Protein AF-A0A962QQ43-F1 (afdb_monomer)

Solvent-accessible surface area (backbone atoms only — not comparable to full-atom values): 16338 Å² total; per-residue (Å²): 138,82,85,78,78,82,76,82,73,79,79,75,62,88,54,47,77,67,54,61,68,56,44,24,51,51,15,68,70,56,52,87,86,43,64,37,57,70,38,95,46,93,31,92,46,56,42,43,40,66,48,74,33,74,64,34,22,70,60,25,70,48,50,60,91,72,46,50,72,59,34,41,50,51,50,38,48,53,34,50,53,40,25,51,52,26,55,76,70,64,38,64,67,44,32,53,11,17,50,48,37,36,51,50,41,54,54,47,42,55,45,42,53,49,42,56,51,36,51,57,47,34,54,53,31,47,50,54,53,71,67,52,72,79,39,69,67,48,38,49,36,45,52,37,55,56,62,32,67,79,61,48,80,58,30,57,56,49,27,53,48,51,53,51,49,52,32,59,75,65,74,47,89,49,72,60,55,53,33,38,51,51,33,51,54,34,51,47,56,40,55,60,81,68,47,62,77,55,45,66,61,48,54,55,47,40,56,55,27,47,52,50,49,52,52,52,52,51,51,56,54,65,67,45,54,69,43,79,66,21,58,58,50,46,55,52,50,52,53,50,51,49,65,74,40,56,89,80,45,59,72,75,66,56,49,53,57,53,55,54,48,50,56,45,48,51,55,26,52,52,48,48,51,52,53,50,50,53,53,58,73,68,41,54,99,44,76,66,28,53,51,52,52,67,74,72,108

Nearest PDB structures (foldseek):
  3f57-assembly1_A  TM=2.568E-01  e=9.223E-01  Homo sapiens

pLDDT: mean 88.14, std 12.06, range [37.31, 98.25]

Foldseek 3Di:
DDDDDPDPDDDDFPWDADALVVLLVLLVPFPPPAWDALAPEPAPDTAGVSLQDPVVCVRTVHRLLPGALVNLVVNLVNLVVSLVVCVVVVVPSSVNSSVSSSVSSVSSSVLNVVQVVLLVQLVVLLVVLLPPPQDLLSLQLLVLLLQCLPSPYCSLVVSLVSLVVVCVVVVHDDPNSVSSNSNSSSCSNYNSVSSNVSVVSSVVSSVVSVVVLLVVLLVVLLPQDLDPVSLVVNVVSLVVSCVSCVVRDDPVSNVVSVVSNVVSNVVSVVSVVVVLVVLLVPQDPDPVSVVVNVVVD

Structure (mmCIF, N/CA/C/O backbone):
data_AF-A0A962QQ43-F1
#
_entry.id   AF-A0A962QQ43-F1
#
loop_
_atom_site.group_PDB
_atom_site.id
_atom_site.type_symbol
_atom_site.label_atom_id
_atom_site.label_alt_id
_atom_site.label_comp_id
_atom_site.label_asym_id
_atom_site.label_entity_id
_atom_site.label_seq_id
_atom_site.pdbx_PDB_ins_code
_atom_site.Cartn_x
_atom_site.Cartn_y
_atom_site.Cartn_z
_atom_site.occupancy
_atom_site.B_iso_or_equiv
_atom_site.auth_seq_id
_atom_site.auth_comp_id
_atom_site.auth_asym_id
_atom_site.auth_atom_id
_atom_site.pdbx_PDB_model_num
ATOM 1 N N . MET A 1 1 ? -20.260 -39.863 -4.833 1.00 46.00 1 MET A N 1
ATOM 2 C CA . MET A 1 1 ? -19.434 -38.668 -4.560 1.00 46.00 1 MET A CA 1
ATOM 3 C C . MET A 1 1 ? -20.224 -37.805 -3.594 1.00 46.00 1 MET A C 1
ATOM 5 O O . MET A 1 1 ? -21.248 -37.269 -3.989 1.00 46.00 1 MET A O 1
ATOM 9 N N . GLY A 1 2 ? -19.861 -37.836 -2.311 1.00 37.31 2 GLY A N 1
ATOM 10 C CA . GLY A 1 2 ? -20.610 -37.167 -1.247 1.00 37.31 2 GLY A CA 1
ATOM 11 C C . GLY A 1 2 ? -20.133 -35.733 -1.066 1.00 37.31 2 GLY A C 1
ATOM 12 O O . GLY A 1 2 ? -18.947 -35.501 -0.851 1.00 37.31 2 GLY A O 1
ATOM 13 N N . THR A 1 3 ? -21.058 -34.787 -1.174 1.00 39.59 3 THR A N 1
ATOM 14 C CA . THR A 1 3 ? -20.857 -33.372 -0.870 1.00 39.59 3 THR A CA 1
ATOM 15 C C . THR A 1 3 ? -20.625 -33.228 0.634 1.00 39.59 3 THR A C 1
ATOM 17 O O . THR A 1 3 ? -21.534 -33.470 1.426 1.00 39.59 3 THR A O 1
ATOM 20 N N . VAL A 1 4 ? -19.409 -32.871 1.047 1.00 40.47 4 VAL A N 1
ATOM 21 C CA . VAL A 1 4 ? -19.122 -32.525 2.445 1.00 40.47 4 VAL A CA 1
ATOM 22 C C . VAL A 1 4 ? -19.564 -31.080 2.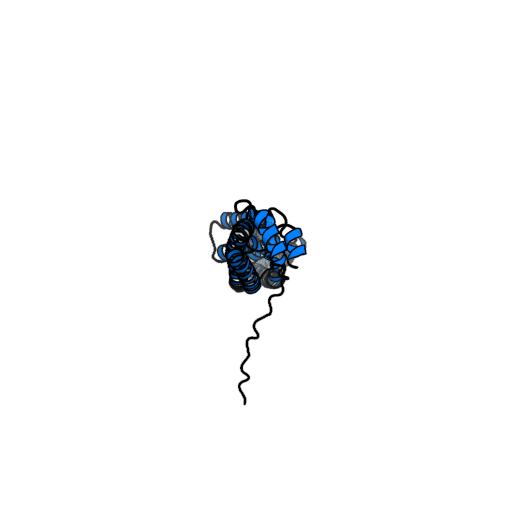649 1.00 40.47 4 VAL A C 1
ATOM 24 O O . VAL A 1 4 ? -18.977 -30.159 2.085 1.00 40.47 4 VAL A O 1
ATOM 27 N N . ALA A 1 5 ? -20.637 -30.884 3.414 1.00 41.50 5 ALA A N 1
ATOM 28 C CA . ALA A 1 5 ? -21.062 -29.564 3.852 1.00 41.50 5 ALA A CA 1
ATOM 29 C C . ALA A 1 5 ? -20.016 -29.010 4.830 1.00 41.50 5 ALA A C 1
ATOM 31 O O . ALA A 1 5 ? -19.787 -29.588 5.894 1.00 41.50 5 ALA A O 1
ATOM 32 N N . ALA A 1 6 ? -19.371 -27.904 4.461 1.00 43.69 6 ALA A N 1
ATOM 33 C CA . ALA A 1 6 ? -18.511 -27.150 5.359 1.00 43.69 6 ALA A CA 1
ATOM 34 C C . ALA A 1 6 ? -19.389 -26.512 6.445 1.00 43.69 6 ALA A C 1
ATOM 36 O O . ALA A 1 6 ? -20.050 -25.502 6.213 1.00 43.69 6 ALA A O 1
ATOM 37 N N . GLY A 1 7 ? -19.443 -27.145 7.617 1.00 37.44 7 GLY A N 1
ATOM 38 C CA . GLY A 1 7 ? -20.022 -26.535 8.804 1.00 37.44 7 GLY A CA 1
ATOM 39 C C . GLY A 1 7 ? -19.173 -25.337 9.214 1.00 37.44 7 GLY A C 1
ATOM 40 O O . GLY A 1 7 ? -18.003 -25.492 9.559 1.00 37.44 7 GLY A O 1
ATOM 41 N N . THR A 1 8 ? -19.751 -24.143 9.166 1.00 38.88 8 THR A N 1
ATOM 42 C CA . THR A 1 8 ? -19.205 -22.947 9.805 1.00 38.88 8 THR A CA 1
ATOM 43 C C . THR A 1 8 ? -19.287 -23.142 11.316 1.00 38.88 8 THR A C 1
ATOM 45 O O . THR A 1 8 ? -20.328 -22.924 11.932 1.00 38.88 8 THR A O 1
ATOM 48 N N . PHE A 1 9 ? -18.192 -23.594 11.924 1.00 44.28 9 PHE A N 1
ATOM 49 C CA . PHE A 1 9 ? -18.018 -23.488 13.368 1.00 44.28 9 PHE A CA 1
ATOM 50 C C . PHE A 1 9 ? -17.924 -21.999 13.705 1.00 44.28 9 PHE A C 1
ATOM 52 O O . PHE A 1 9 ? -17.034 -21.310 13.208 1.00 44.28 9 PHE A O 1
ATOM 59 N N . ALA A 1 10 ? -18.874 -21.490 14.493 1.00 48.03 10 ALA A N 1
ATOM 60 C CA . ALA A 1 10 ? -18.766 -20.153 15.061 1.00 48.03 10 ALA A CA 1
ATOM 61 C C . ALA A 1 10 ? -17.492 -20.117 15.913 1.00 48.03 10 ALA A C 1
ATOM 63 O O . ALA A 1 10 ? -17.352 -20.922 16.835 1.00 48.03 10 ALA A O 1
ATOM 64 N N . ALA A 1 11 ? -16.548 -19.248 15.554 1.00 54.03 11 ALA A N 1
ATOM 65 C CA . ALA A 1 11 ? -15.340 -19.060 16.336 1.00 54.03 11 ALA A CA 1
ATOM 66 C C . ALA A 1 11 ? -15.740 -18.552 17.728 1.00 54.03 11 ALA A C 1
ATOM 68 O O . ALA A 1 11 ? -16.519 -17.608 17.857 1.00 54.03 11 ALA A O 1
ATOM 69 N N . GLU A 1 12 ? -15.260 -19.223 18.770 1.00 58.06 12 GLU A N 1
ATOM 70 C CA . GLU A 1 12 ? -15.459 -18.781 20.146 1.00 58.06 12 GLU A CA 1
ATOM 71 C C . GLU A 1 12 ? -14.696 -17.464 20.357 1.00 58.06 12 GLU A C 1
ATOM 73 O O . GLU A 1 12 ? -13.588 -17.308 19.839 1.00 58.06 12 GLU A O 1
ATOM 78 N N . ALA A 1 13 ? -15.302 -16.502 21.064 1.00 67.50 13 ALA A N 1
ATOM 79 C CA . ALA A 1 13 ? -14.679 -15.204 21.321 1.00 67.50 13 ALA A CA 1
ATOM 80 C C . ALA A 1 13 ? -13.319 -15.411 22.003 1.00 67.50 13 ALA A C 1
ATOM 82 O O . ALA A 1 13 ? -13.230 -16.085 23.031 1.00 67.50 13 ALA A O 1
ATOM 83 N N . ALA A 1 14 ? -12.262 -14.841 21.428 1.00 81.94 14 ALA A N 1
ATOM 84 C CA . ALA A 1 14 ? -10.897 -15.024 21.918 1.00 81.94 14 ALA A CA 1
ATOM 85 C C . ALA A 1 14 ? -10.596 -14.133 23.136 1.00 81.94 14 ALA A C 1
ATOM 87 O O . ALA A 1 14 ? -9.585 -14.319 23.815 1.00 81.94 14 ALA A O 1
ATOM 88 N N . VAL A 1 15 ? -11.465 -13.154 23.409 1.00 88.06 15 VAL A N 1
ATOM 89 C CA . VAL A 1 15 ? -11.288 -12.170 24.481 1.00 88.06 15 VAL A CA 1
ATOM 90 C C . VAL A 1 15 ? -11.761 -12.678 25.840 1.00 88.06 15 VAL A C 1
ATOM 92 O O . VAL A 1 15 ? -12.780 -13.355 25.984 1.00 88.06 15 VAL A O 1
ATOM 95 N N . LYS A 1 16 ? -11.043 -12.268 26.884 1.00 92.88 16 LYS A N 1
ATOM 96 C CA . LYS A 1 16 ? -11.460 -12.451 28.271 1.00 92.88 16 LYS A CA 1
ATOM 97 C C . LYS A 1 16 ? -12.520 -11.406 28.610 1.00 92.88 16 LYS A C 1
ATOM 99 O O . LYS A 1 16 ? -12.305 -10.215 28.419 1.00 92.88 16 LYS A O 1
ATOM 104 N N . ILE A 1 17 ? -13.649 -11.836 29.168 1.00 93.62 17 ILE A N 1
ATOM 105 C CA . ILE A 1 17 ? -14.683 -10.921 29.659 1.00 93.62 17 ILE A CA 1
ATOM 106 C C . ILE A 1 17 ? -14.629 -10.864 31.194 1.00 93.62 17 ILE A C 1
ATOM 108 O O . ILE A 1 17 ? -14.875 -11.887 31.839 1.00 93.62 17 ILE A O 1
ATOM 112 N N . PRO A 1 18 ? -14.304 -9.703 31.797 1.00 94.50 18 PRO A N 1
ATOM 113 C CA . PRO A 1 18 ? -14.306 -9.533 33.247 1.00 94.50 18 PRO A CA 1
ATOM 114 C C . PRO A 1 18 ? -15.690 -9.741 33.881 1.00 94.50 18 PRO A C 1
ATOM 116 O O . PRO A 1 18 ? -16.724 -9.689 33.211 1.00 94.50 18 PRO A O 1
ATOM 119 N N . GLY A 1 19 ? -15.711 -9.944 35.200 1.00 96.62 19 GLY A N 1
ATOM 120 C CA . GLY A 1 19 ? -16.947 -10.034 35.971 1.00 96.62 19 GLY A CA 1
ATOM 121 C C . GLY A 1 19 ? -17.708 -8.705 36.041 1.00 96.62 19 GLY A C 1
ATOM 122 O O . GLY A 1 19 ? -17.217 -7.640 35.663 1.00 96.62 19 GLY A O 1
ATOM 123 N N . CYS A 1 20 ? -18.946 -8.745 36.546 1.00 97.56 20 CYS A N 1
ATOM 124 C CA . CYS A 1 20 ? -19.806 -7.558 36.591 1.00 97.56 20 CYS A CA 1
ATOM 125 C C . CYS A 1 20 ? -19.244 -6.413 37.449 1.00 97.56 20 CYS A C 1
ATOM 127 O O . CYS A 1 20 ? -19.511 -5.250 37.147 1.00 97.56 20 CYS A O 1
ATOM 129 N N . ALA A 1 21 ? -18.488 -6.724 38.507 1.00 96.94 21 ALA A N 1
ATOM 130 C CA . ALA A 1 21 ? -17.880 -5.712 39.366 1.00 96.94 21 ALA A CA 1
ATOM 131 C C . ALA A 1 21 ? -16.770 -4.958 38.619 1.00 96.94 21 ALA A C 1
ATOM 133 O O . ALA A 1 21 ? -16.743 -3.727 38.625 1.00 96.94 21 ALA A O 1
ATOM 134 N N . GLU A 1 22 ? -15.913 -5.689 37.910 1.00 96.81 22 GLU A N 1
ATOM 135 C CA . GLU A 1 22 ? -14.840 -5.141 37.087 1.00 96.81 22 GLU A CA 1
ATOM 136 C C . GLU A 1 22 ? -15.397 -4.352 35.897 1.00 96.81 22 GLU A C 1
ATOM 138 O O . GLU A 1 22 ? -14.948 -3.238 35.631 1.00 96.81 22 GLU A O 1
ATOM 143 N N . LEU A 1 23 ? -16.431 -4.870 35.223 1.00 97.25 23 LEU A N 1
ATOM 144 C CA . LEU A 1 23 ? -17.125 -4.148 34.151 1.00 97.25 23 LEU A CA 1
ATOM 145 C C . LEU A 1 23 ? -17.779 -2.853 34.666 1.00 97.25 23 LEU A C 1
ATOM 147 O O . LEU A 1 23 ? -17.733 -1.826 33.989 1.00 97.25 23 LEU A O 1
ATOM 151 N N . SER A 1 24 ? -18.359 -2.857 35.871 1.00 97.50 24 SER A N 1
ATOM 152 C CA . SER A 1 24 ? -18.886 -1.628 36.484 1.00 97.50 24 SER A CA 1
ATOM 153 C C . SER A 1 24 ? -17.763 -0.627 36.779 1.00 97.50 24 SER A C 1
ATOM 155 O O . SER A 1 24 ? -17.909 0.558 36.479 1.00 97.50 24 SER A O 1
ATOM 157 N N . ALA A 1 25 ? -16.616 -1.081 37.297 1.00 95.50 25 ALA A N 1
ATOM 158 C CA . ALA A 1 25 ? -15.455 -0.219 37.529 1.00 95.50 25 ALA A CA 1
ATOM 159 C C . ALA A 1 25 ? -14.960 0.436 36.225 1.00 95.50 25 ALA A C 1
ATOM 161 O O . ALA A 1 25 ? -14.829 1.657 36.168 1.00 95.50 25 ALA A O 1
ATOM 162 N N . TRP A 1 26 ? -14.820 -0.343 35.148 1.00 94.88 26 TRP A N 1
ATOM 163 C CA . TRP A 1 26 ? -14.511 0.174 33.809 1.00 94.88 26 TRP A CA 1
ATOM 164 C C . TRP A 1 26 ? -15.511 1.231 33.333 1.00 94.88 26 TRP A C 1
ATOM 166 O O . TRP A 1 26 ? -15.123 2.271 32.803 1.00 94.88 26 TRP A O 1
ATOM 176 N N . GLY A 1 27 ? -16.805 0.990 33.546 1.00 94.19 27 GLY A N 1
ATOM 177 C CA . GLY A 1 27 ? -17.859 1.930 33.178 1.00 94.19 27 GLY A CA 1
ATOM 178 C C . GLY A 1 27 ? -17.792 3.272 33.910 1.00 94.19 27 GLY A C 1
ATOM 179 O O . GLY A 1 27 ? -18.182 4.287 33.335 1.00 94.19 27 GLY A O 1
ATOM 180 N N . LYS A 1 28 ? -17.281 3.301 35.149 1.00 93.88 28 LYS A N 1
ATOM 181 C CA . LYS A 1 28 ? -17.097 4.535 35.940 1.00 93.88 28 LYS A CA 1
ATOM 182 C C . LYS A 1 28 ? -15.901 5.357 35.469 1.00 93.88 28 LYS A C 1
ATOM 184 O O . LYS A 1 28 ? -15.920 6.578 35.581 1.00 93.88 28 LYS A O 1
ATOM 189 N N . GLU A 1 29 ? -14.878 4.691 34.949 1.00 90.50 29 GLU A N 1
ATOM 190 C CA . GLU A 1 29 ? -13.645 5.318 34.466 1.00 90.50 29 GLU A CA 1
ATOM 191 C C . GLU A 1 29 ? -13.721 5.729 32.985 1.00 90.50 29 GLU A C 1
ATOM 193 O O . GLU A 1 29 ? -12.833 6.414 32.474 1.00 90.50 29 GLU A O 1
ATOM 198 N N . LEU A 1 30 ? -14.777 5.320 32.275 1.00 90.38 30 LEU A N 1
ATOM 199 C CA . LEU A 1 30 ? -14.935 5.608 30.858 1.00 90.38 30 LEU A CA 1
ATOM 200 C C . LEU A 1 30 ? -15.120 7.115 30.619 1.00 90.38 30 LEU A C 1
ATOM 202 O O . LEU A 1 30 ? -16.111 7.711 31.039 1.00 90.38 30 LEU A O 1
ATOM 206 N N . ALA A 1 31 ? -14.207 7.714 29.854 1.00 87.81 31 ALA A N 1
ATOM 207 C CA . ALA A 1 31 ? -14.345 9.065 29.321 1.00 87.81 31 ALA A CA 1
ATOM 208 C C . ALA A 1 31 ? -14.834 8.993 27.859 1.00 87.81 31 ALA A C 1
ATOM 210 O O . ALA A 1 31 ? -14.012 8.915 26.947 1.00 87.81 31 ALA A O 1
ATOM 211 N N . PRO A 1 32 ? -16.156 9.016 27.588 1.00 76.06 32 PRO A N 1
ATOM 212 C CA . PRO A 1 32 ? -16.706 8.691 26.265 1.00 76.06 32 PRO A CA 1
ATOM 213 C C . PRO A 1 32 ? -16.320 9.681 25.156 1.00 76.06 32 PRO A C 1
ATOM 215 O O . PRO A 1 32 ? -16.380 9.331 23.983 1.00 76.06 32 PRO A O 1
ATOM 218 N N . ASN A 1 33 ? -15.922 10.903 25.521 1.00 86.12 33 ASN A N 1
ATOM 219 C CA . ASN A 1 33 ? -15.523 11.944 24.572 1.00 86.12 33 ASN A CA 1
ATOM 220 C C . ASN A 1 33 ? -14.004 11.990 24.339 1.00 86.12 33 ASN A C 1
ATOM 222 O O . ASN A 1 33 ? -13.550 12.713 23.456 1.00 86.12 33 ASN A O 1
ATOM 226 N N . ALA A 1 34 ? -13.215 11.263 25.137 1.00 91.19 34 ALA A N 1
ATOM 227 C CA . ALA A 1 34 ? -11.774 11.176 24.956 1.00 91.19 34 ALA A CA 1
ATOM 228 C C . ALA A 1 34 ? -11.473 10.039 23.980 1.00 91.19 34 ALA A C 1
ATOM 230 O O . ALA A 1 34 ? -11.751 8.874 24.272 1.00 91.19 34 ALA A O 1
ATOM 231 N N . THR A 1 35 ? -10.926 10.379 22.816 1.00 91.31 35 THR A N 1
ATOM 232 C CA . THR A 1 35 ? -10.600 9.401 21.778 1.00 91.31 35 THR A CA 1
ATOM 233 C C . THR A 1 35 ? -9.124 9.438 21.429 1.00 91.31 35 THR A C 1
ATOM 235 O O . THR A 1 35 ? -8.542 10.513 21.295 1.00 91.31 35 THR A O 1
ATOM 238 N N . THR A 1 36 ? -8.556 8.265 21.191 1.00 90.25 36 THR A N 1
ATOM 239 C CA . THR A 1 36 ? -7.191 8.069 20.713 1.00 90.25 36 THR A CA 1
ATOM 240 C C . THR A 1 36 ? -7.239 7.556 19.268 1.00 90.25 36 THR A C 1
ATOM 242 O O . THR A 1 36 ? -7.969 6.596 18.996 1.00 90.25 36 THR A O 1
ATOM 245 N N . PRO A 1 37 ? -6.515 8.183 18.322 1.00 88.81 37 PRO A N 1
ATOM 246 C CA . PRO A 1 37 ? -6.352 7.653 16.970 1.00 88.81 37 PRO A CA 1
ATOM 247 C C . PRO A 1 37 ? -5.734 6.252 16.988 1.00 88.81 37 PRO A C 1
ATOM 249 O O . PRO A 1 37 ? -4.884 5.959 17.824 1.00 88.81 37 PRO A O 1
ATOM 252 N N . ILE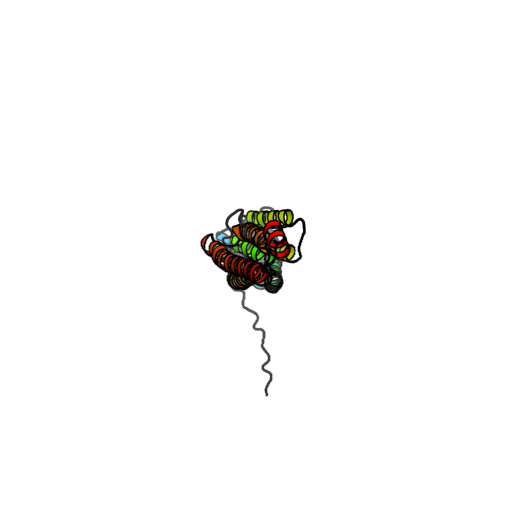 A 1 38 ? -6.132 5.395 16.048 1.00 85.44 38 ILE A N 1
ATOM 253 C CA . ILE A 1 38 ? -5.594 4.024 15.956 1.00 85.44 38 ILE A CA 1
ATOM 254 C C . ILE A 1 38 ? -4.140 4.011 15.469 1.00 85.44 38 ILE A C 1
ATOM 256 O O . ILE A 1 38 ? -3.368 3.137 15.850 1.00 85.44 38 ILE A O 1
ATOM 260 N N . ASN A 1 39 ? -3.766 4.995 14.650 1.00 77.75 39 ASN A N 1
ATOM 261 C CA . ASN A 1 39 ? -2.417 5.158 14.122 1.00 77.75 39 ASN A CA 1
ATOM 262 C C . ASN A 1 39 ? -1.827 6.506 14.563 1.00 77.75 39 ASN A C 1
ATOM 264 O O . ASN A 1 39 ? -2.581 7.462 14.746 1.00 77.75 39 ASN A O 1
ATOM 268 N N . PRO A 1 40 ? -0.487 6.618 14.663 1.00 66.62 40 PRO A N 1
ATOM 269 C CA . PRO A 1 40 ? 0.190 7.900 14.879 1.00 66.62 40 PRO A CA 1
ATOM 270 C C . PRO A 1 40 ? 0.030 8.851 13.681 1.00 66.62 40 PRO A C 1
ATOM 272 O O . PRO A 1 40 ? 0.149 10.065 13.814 1.00 66.62 40 PRO A O 1
ATOM 275 N N . THR A 1 41 ? -0.270 8.315 12.497 1.00 63.38 41 THR A N 1
ATOM 276 C CA . THR A 1 41 ? -0.657 9.100 11.322 1.00 63.38 41 THR A CA 1
ATOM 277 C C . THR A 1 41 ? -2.116 9.551 11.421 1.00 63.38 41 THR A C 1
ATOM 279 O O . THR A 1 41 ? -2.897 8.877 12.090 1.00 63.38 41 THR A O 1
ATOM 282 N N . PRO A 1 42 ? -2.540 10.609 10.698 1.00 63.41 42 PRO A N 1
ATOM 283 C CA . PRO A 1 42 ? -3.946 11.004 10.619 1.00 63.41 42 PRO A CA 1
ATOM 284 C C . PRO A 1 42 ? -4.818 9.841 10.118 1.00 63.41 42 PRO A C 1
ATOM 286 O O . PRO A 1 42 ? -4.944 9.612 8.918 1.00 63.41 42 PRO A O 1
ATOM 289 N N . SER A 1 43 ? -5.385 9.077 11.048 1.00 70.62 43 SER A N 1
ATOM 290 C CA . SER A 1 43 ? -6.368 8.037 10.777 1.00 70.62 43 SER A CA 1
ATOM 291 C C . SER A 1 43 ? -7.751 8.644 10.917 1.00 70.62 43 SER A C 1
ATOM 293 O O . SER A 1 43 ? -8.001 9.485 11.783 1.00 70.62 43 SER A O 1
ATOM 295 N N . ARG A 1 44 ? -8.674 8.198 10.068 1.00 82.25 44 ARG A N 1
ATOM 296 C CA . ARG A 1 44 ? -10.092 8.548 10.202 1.00 82.25 44 ARG A CA 1
ATOM 297 C C . ARG A 1 44 ? -10.739 7.843 11.389 1.00 82.25 44 ARG A C 1
ATOM 299 O O . ARG A 1 44 ? -11.848 8.202 11.776 1.00 82.25 44 ARG A O 1
ATOM 306 N N . PHE A 1 45 ? -10.066 6.836 11.938 1.00 88.94 45 PHE A N 1
ATOM 307 C CA . PHE A 1 45 ? -10.586 6.002 12.999 1.00 88.94 45 PHE A CA 1
ATOM 308 C C . PHE A 1 45 ? -9.892 6.293 14.322 1.00 88.94 45 PHE A C 1
ATOM 310 O O . PHE A 1 45 ? -8.663 6.333 14.440 1.00 88.94 45 PHE A O 1
ATOM 317 N N . SER A 1 46 ? -10.727 6.456 15.336 1.00 90.06 46 SER A N 1
ATOM 318 C CA . SER A 1 46 ? -10.327 6.574 16.723 1.00 90.06 46 SER A CA 1
ATOM 319 C C . SER A 1 46 ? -11.153 5.617 17.574 1.00 90.06 46 SER A C 1
ATOM 321 O O . SER A 1 46 ? -12.242 5.170 17.195 1.00 90.06 46 SER A O 1
ATOM 323 N N . ILE A 1 47 ? -10.601 5.276 18.728 1.00 91.56 47 ILE A N 1
ATOM 324 C CA . ILE A 1 47 ? -11.282 4.515 19.772 1.00 91.56 47 ILE A CA 1
ATOM 325 C C . ILE A 1 47 ? -11.272 5.330 21.064 1.00 91.56 47 ILE A C 1
ATOM 327 O O . ILE A 1 47 ? -10.422 6.210 21.214 1.00 91.56 47 ILE A O 1
ATOM 331 N N . PRO A 1 48 ? -12.185 5.073 22.013 1.00 90.81 48 PRO A N 1
ATOM 332 C CA . PRO A 1 48 ? -12.098 5.668 23.340 1.00 90.81 48 PRO A CA 1
ATOM 333 C C . PRO A 1 48 ? -10.708 5.464 23.955 1.00 90.81 48 PRO A C 1
ATOM 335 O O . PRO A 1 48 ? -10.157 4.365 23.896 1.00 90.81 48 PRO A O 1
ATOM 338 N N . THR A 1 49 ? -10.138 6.504 24.565 1.00 91.94 49 THR A N 1
ATOM 339 C CA . THR A 1 49 ? -8.768 6.465 25.111 1.00 91.94 49 THR A CA 1
ATOM 340 C C . THR A 1 49 ? -8.585 5.361 26.152 1.00 91.94 49 THR A C 1
ATOM 342 O O . THR A 1 49 ? -7.534 4.730 26.213 1.00 91.94 49 THR A O 1
ATOM 345 N N . SER A 1 50 ? -9.630 5.063 26.924 1.00 92.06 50 SER A N 1
ATOM 346 C CA . SER A 1 50 ? -9.651 3.950 27.876 1.00 92.06 50 SER A CA 1
ATOM 347 C C . SER A 1 50 ? -9.434 2.588 27.200 1.00 92.06 50 SER A C 1
ATOM 349 O O . SER A 1 50 ? -8.745 1.738 27.759 1.00 92.06 50 SER A O 1
ATOM 351 N N . PHE A 1 51 ? -9.954 2.388 25.986 1.00 94.12 51 PHE A N 1
ATOM 352 C CA . PHE A 1 51 ? -9.804 1.145 25.216 1.00 94.12 51 PHE A CA 1
ATOM 353 C C . PHE A 1 51 ? -8.451 1.044 24.505 1.00 94.12 51 PHE A C 1
ATOM 355 O O . PHE A 1 51 ? -7.992 -0.054 24.210 1.00 94.12 51 PHE A O 1
ATOM 362 N N . ALA A 1 52 ? -7.793 2.179 24.256 1.00 91.94 52 ALA A N 1
ATOM 363 C CA . ALA A 1 52 ? -6.427 2.224 23.735 1.00 91.94 52 ALA A CA 1
ATOM 364 C C . ALA A 1 52 ? -5.356 1.986 24.819 1.00 91.94 52 ALA A C 1
ATOM 366 O O . ALA A 1 52 ? -4.167 1.959 24.512 1.00 91.94 52 ALA A O 1
ATOM 367 N N . SER A 1 53 ? -5.750 1.880 26.093 1.00 91.44 53 SER A N 1
ATOM 368 C CA . SER A 1 53 ? -4.804 1.765 27.204 1.00 91.44 53 SER A CA 1
ATOM 369 C C . SER A 1 53 ? -4.261 0.336 27.364 1.00 91.44 53 SER A C 1
ATOM 371 O O . SER A 1 53 ? -5.007 -0.621 27.151 1.00 91.44 53 SER A O 1
ATOM 373 N N . PRO A 1 54 ? -3.016 0.154 27.852 1.00 92.69 54 PRO A N 1
ATOM 374 C CA . PRO A 1 54 ? -2.481 -1.174 28.180 1.00 92.69 54 PRO A CA 1
ATOM 375 C C . PRO A 1 54 ? -3.333 -1.951 29.196 1.00 92.69 54 PRO A C 1
ATOM 377 O O . PRO A 1 54 ? -3.369 -3.178 29.180 1.00 92.69 54 PRO A O 1
ATOM 380 N N . ARG A 1 55 ? -4.067 -1.241 30.067 1.00 93.69 55 ARG A N 1
ATOM 381 C CA . ARG A 1 55 ? -4.993 -1.857 31.027 1.00 93.69 55 ARG A CA 1
ATOM 382 C C . ARG A 1 55 ? -6.134 -2.598 30.328 1.00 93.69 55 ARG A C 1
ATOM 384 O O . ARG A 1 55 ? -6.579 -3.625 30.825 1.00 93.69 55 ARG A O 1
ATOM 391 N N . PHE A 1 56 ? -6.601 -2.104 29.180 1.00 94.50 56 PHE A N 1
ATOM 392 C CA . PHE A 1 56 ? -7.645 -2.786 28.417 1.00 94.50 56 PHE A CA 1
ATOM 393 C C . PHE A 1 56 ? -7.175 -4.168 27.957 1.00 94.50 56 PHE A C 1
ATOM 395 O O . PHE A 1 56 ? -7.863 -5.160 28.176 1.00 94.50 56 PHE A O 1
ATOM 402 N N . GLU A 1 57 ? -5.970 -4.248 27.395 1.00 94.31 57 GLU A N 1
ATOM 403 C CA . GLU A 1 57 ? -5.360 -5.522 27.009 1.00 94.31 57 GLU A CA 1
ATOM 404 C C . GLU A 1 57 ? -5.133 -6.435 28.222 1.00 94.31 57 GLU A C 1
ATOM 406 O O . GLU A 1 57 ? -5.424 -7.624 28.154 1.00 94.31 57 GLU A O 1
ATOM 411 N N . GLN A 1 58 ? -4.693 -5.894 29.360 1.00 94.19 58 GLN A N 1
ATOM 412 C CA . GLN A 1 58 ? -4.515 -6.675 30.587 1.00 94.19 58 GLN A CA 1
ATOM 413 C C . GLN A 1 58 ? -5.825 -7.315 31.081 1.00 94.19 58 GLN A C 1
ATOM 415 O O . GLN A 1 58 ? -5.838 -8.479 31.494 1.00 94.19 58 GLN A O 1
ATOM 420 N N . ASP A 1 59 ? -6.923 -6.560 31.054 1.00 94.56 59 ASP A N 1
ATOM 421 C CA . ASP A 1 59 ? -8.199 -7.002 31.615 1.00 94.56 59 ASP A CA 1
ATOM 422 C C . ASP A 1 59 ? -8.981 -7.897 30.647 1.00 94.56 59 ASP A C 1
ATOM 424 O O . ASP A 1 59 ? -9.614 -8.866 31.081 1.00 94.56 59 ASP A O 1
ATOM 428 N N . PHE A 1 60 ? -8.896 -7.611 29.344 1.00 94.88 60 PHE A N 1
ATOM 429 C CA . PHE A 1 60 ? -9.663 -8.301 28.307 1.00 94.88 60 PHE A CA 1
ATOM 430 C C . PHE A 1 60 ? -8.842 -9.249 27.416 1.00 94.88 60 PHE A C 1
ATOM 432 O O . PHE A 1 60 ? -9.398 -9.956 26.576 1.00 94.88 60 PHE A O 1
ATOM 439 N N . GLY A 1 61 ? -7.526 -9.312 27.604 1.00 94.19 61 GLY A N 1
ATOM 440 C CA . GLY A 1 61 ? -6.615 -10.256 26.951 1.00 94.19 61 GLY A CA 1
ATOM 441 C C . GLY A 1 61 ? -6.076 -9.830 25.583 1.00 94.19 61 GLY A C 1
ATOM 442 O O . GLY A 1 61 ? -5.088 -10.408 25.142 1.00 94.19 61 GLY A O 1
ATOM 443 N N . LEU A 1 62 ? -6.689 -8.844 24.917 1.00 94.00 62 LEU A N 1
ATOM 444 C CA . LEU A 1 62 ? -6.260 -8.334 23.609 1.00 94.00 62 LEU A CA 1
ATOM 445 C C . LEU A 1 62 ? -6.441 -6.810 23.511 1.00 94.00 62 LEU A C 1
ATOM 447 O O . LEU A 1 62 ? -7.408 -6.280 24.076 1.00 94.00 62 LEU A O 1
ATOM 451 N N . PRO A 1 63 ? -5.589 -6.103 22.744 1.00 93.06 63 PRO A N 1
ATOM 452 C CA . PRO A 1 63 ? -5.818 -4.706 22.388 1.00 93.06 63 PRO A CA 1
ATOM 453 C C . PRO A 1 63 ? -7.171 -4.518 21.694 1.00 93.06 63 PRO A C 1
ATOM 455 O O . PRO A 1 63 ? -7.559 -5.322 20.852 1.00 93.06 63 PRO A O 1
ATOM 458 N N . ALA A 1 64 ? -7.880 -3.421 21.975 1.00 93.50 64 ALA A N 1
ATOM 459 C CA . ALA A 1 64 ? -9.218 -3.181 21.414 1.00 93.50 64 ALA A CA 1
ATOM 460 C C . ALA A 1 64 ? -9.264 -3.161 19.875 1.00 93.50 64 ALA A C 1
ATOM 462 O O . ALA A 1 64 ? -10.282 -3.500 19.278 1.00 93.50 64 ALA A O 1
ATOM 463 N N . VAL A 1 65 ? -8.165 -2.761 19.231 1.00 91.25 65 VAL A N 1
ATOM 464 C CA . VAL A 1 65 ? -8.032 -2.719 17.763 1.00 91.25 65 VAL A CA 1
ATOM 465 C C . VAL A 1 65 ? -7.918 -4.106 17.124 1.00 91.25 65 VAL A C 1
ATOM 467 O O . VAL A 1 65 ? -8.057 -4.217 15.911 1.00 91.25 65 VAL A O 1
ATOM 470 N N . ASP A 1 66 ? -7.707 -5.142 17.939 1.00 91.81 66 ASP A N 1
ATOM 471 C CA . ASP A 1 66 ? -7.548 -6.538 17.514 1.00 91.81 66 ASP A CA 1
ATOM 472 C C . ASP A 1 66 ? -8.794 -7.376 17.741 1.00 91.81 66 ASP A C 1
ATOM 474 O O . ASP A 1 66 ? -8.834 -8.551 17.382 1.00 91.81 66 ASP A O 1
ATOM 478 N N . TRP A 1 67 ? -9.805 -6.783 18.367 1.00 93.81 67 TRP A N 1
ATOM 479 C CA . TRP A 1 67 ? -11.065 -7.455 18.595 1.00 93.81 67 TRP A CA 1
ATOM 480 C C . TRP A 1 67 ? -11.795 -7.672 17.280 1.00 93.81 67 TRP A C 1
ATOM 482 O O . TRP A 1 67 ? -11.820 -6.813 16.398 1.00 93.81 67 TRP A O 1
ATOM 492 N N . THR A 1 68 ? -12.468 -8.808 17.191 1.00 93.31 68 THR A N 1
ATOM 493 C CA . THR A 1 68 ? -13.413 -9.113 16.124 1.00 93.31 68 THR A CA 1
ATOM 494 C C . THR A 1 68 ? -14.807 -8.568 16.447 1.00 93.31 68 THR A C 1
ATOM 496 O O . THR A 1 68 ? -15.103 -8.111 17.556 1.00 93.31 68 THR A O 1
ATOM 499 N N . ALA A 1 69 ? -15.716 -8.628 15.470 1.00 92.38 69 ALA A N 1
ATOM 500 C CA . ALA A 1 69 ? -17.118 -8.287 15.702 1.00 92.38 69 ALA A CA 1
ATOM 501 C C . ALA A 1 69 ? -17.772 -9.187 16.771 1.00 92.38 69 ALA A C 1
ATOM 503 O O . ALA A 1 69 ? -18.628 -8.708 17.521 1.00 92.38 69 ALA A O 1
ATOM 504 N N . ASP A 1 70 ? -17.348 -10.450 16.857 1.00 93.75 70 ASP A N 1
ATOM 505 C CA . ASP A 1 70 ? -17.869 -11.432 17.809 1.00 93.75 70 ASP A CA 1
ATOM 506 C C . ASP A 1 70 ? -17.362 -11.157 19.229 1.00 93.75 70 ASP A C 1
ATOM 508 O O . ASP A 1 70 ? -18.150 -11.196 20.176 1.00 93.75 70 ASP A O 1
ATOM 512 N N . ASP A 1 71 ? -16.098 -10.749 19.377 1.00 95.75 71 ASP A N 1
ATOM 513 C CA . ASP A 1 71 ? -15.531 -10.316 20.662 1.00 95.75 71 ASP A CA 1
ATOM 514 C C . ASP A 1 71 ? -16.296 -9.112 21.231 1.00 95.75 71 ASP A C 1
ATOM 516 O O . ASP A 1 71 ? -16.713 -9.098 22.395 1.00 95.75 71 ASP A O 1
ATOM 520 N N . VAL A 1 72 ? -16.570 -8.111 20.385 1.00 95.81 72 VAL A N 1
ATOM 521 C CA . VAL A 1 72 ? -17.362 -6.946 20.798 1.00 95.81 72 VAL A CA 1
ATOM 522 C C . VAL A 1 72 ? -18.793 -7.361 21.145 1.00 95.81 72 VAL A C 1
ATOM 524 O O . VAL A 1 72 ? -19.345 -6.886 22.138 1.00 95.81 72 VAL A O 1
ATOM 527 N N . ALA A 1 73 ? -19.411 -8.259 20.372 1.00 95.19 73 ALA A N 1
ATOM 528 C CA . ALA A 1 73 ? -20.753 -8.756 20.666 1.00 95.19 73 ALA A CA 1
ATOM 529 C C . ALA A 1 73 ? -20.816 -9.493 22.017 1.00 95.19 73 ALA A C 1
ATOM 531 O O . ALA A 1 73 ? -21.762 -9.275 22.783 1.00 95.19 73 ALA A O 1
ATOM 532 N N . ALA A 1 74 ? -19.800 -10.295 22.345 1.00 95.56 74 ALA A N 1
ATOM 533 C CA . ALA A 1 74 ? -19.680 -10.977 23.630 1.00 95.56 74 ALA A CA 1
ATOM 534 C C . ALA A 1 74 ? -19.575 -9.979 24.796 1.00 95.56 74 ALA A C 1
ATOM 536 O O . ALA A 1 74 ? -20.330 -10.086 25.768 1.00 95.56 74 ALA A O 1
ATOM 537 N N . ALA A 1 75 ? -18.726 -8.954 24.674 1.00 96.25 75 ALA A N 1
ATOM 538 C CA . ALA A 1 75 ? -18.581 -7.914 25.694 1.00 96.25 75 ALA A CA 1
ATOM 539 C C . ALA A 1 75 ? -19.850 -7.062 25.862 1.00 96.25 75 ALA A C 1
ATOM 541 O O . ALA A 1 75 ? -20.263 -6.768 26.988 1.00 96.25 75 ALA A O 1
ATOM 542 N N . VAL A 1 76 ? -20.523 -6.712 24.759 1.00 96.50 76 VAL A N 1
ATOM 543 C CA . VAL A 1 76 ? -21.819 -6.013 24.775 1.00 96.50 76 VAL A CA 1
ATOM 544 C C . VAL A 1 76 ? -22.863 -6.845 25.514 1.00 96.50 76 VAL A C 1
ATOM 546 O O . VAL A 1 76 ? -23.582 -6.310 26.363 1.00 96.50 76 VAL A O 1
ATOM 549 N N . LYS A 1 77 ? -22.940 -8.148 25.217 1.00 96.00 77 LYS A N 1
ATOM 550 C CA . LYS A 1 77 ? -23.882 -9.067 25.860 1.00 96.00 77 LYS A CA 1
ATOM 551 C C . LYS A 1 77 ? -23.610 -9.172 27.360 1.00 96.00 77 LYS A C 1
ATOM 553 O O . LYS A 1 77 ? -24.521 -8.932 28.146 1.00 96.00 77 LYS A O 1
ATOM 558 N N . ALA A 1 78 ? -22.373 -9.466 27.758 1.00 96.69 78 ALA A N 1
ATOM 559 C CA . ALA A 1 78 ? -22.002 -9.595 29.165 1.00 96.69 78 ALA A CA 1
ATOM 560 C C . ALA A 1 78 ? -22.273 -8.307 29.959 1.00 96.69 78 ALA A C 1
ATOM 562 O O . ALA A 1 78 ? -22.891 -8.344 31.022 1.00 96.69 78 ALA A O 1
ATOM 563 N N . THR A 1 79 ? -21.909 -7.150 29.399 1.00 97.50 79 THR A N 1
ATOM 564 C CA . THR A 1 79 ? -22.195 -5.844 30.013 1.00 97.50 79 THR A CA 1
ATOM 565 C C . THR A 1 79 ? -23.698 -5.606 30.161 1.00 97.50 79 THR A C 1
ATOM 567 O O . THR A 1 79 ? -24.155 -5.128 31.201 1.00 97.50 79 THR A O 1
ATOM 570 N N . GLY A 1 80 ? -24.489 -5.972 29.146 1.00 97.12 80 GLY A N 1
ATOM 571 C CA . GLY A 1 80 ? -25.948 -5.894 29.188 1.00 97.12 80 GLY A CA 1
ATOM 572 C C . GLY A 1 80 ? -26.565 -6.803 30.256 1.00 97.12 80 GLY A C 1
ATOM 573 O O . GLY A 1 80 ? -27.452 -6.368 30.995 1.00 97.12 80 GLY A O 1
ATOM 574 N N . ASP A 1 81 ? -26.066 -8.032 30.386 1.00 97.50 81 ASP A N 1
ATOM 575 C CA . ASP A 1 81 ? -26.500 -8.995 31.402 1.00 97.50 81 ASP A CA 1
ATOM 576 C C . ASP A 1 81 ? -26.195 -8.477 32.820 1.00 97.50 81 ASP A C 1
ATOM 578 O O . ASP A 1 81 ? -27.083 -8.464 33.680 1.00 97.50 81 ASP A O 1
ATOM 582 N N . CYS A 1 82 ? -24.995 -7.927 33.043 1.00 98.19 82 CYS A N 1
ATOM 583 C CA . CYS A 1 82 ? -24.626 -7.263 34.295 1.00 98.19 82 CYS A CA 1
ATOM 584 C C . CYS A 1 82 ? -25.506 -6.037 34.586 1.00 98.19 82 CYS A C 1
ATOM 586 O O . CYS A 1 82 ? -25.980 -5.863 35.711 1.00 98.19 82 CYS A O 1
ATOM 588 N N . ALA A 1 83 ? -25.791 -5.203 33.578 1.00 97.38 83 ALA A N 1
ATOM 589 C CA . ALA A 1 83 ? -26.656 -4.036 33.744 1.00 97.38 83 ALA A CA 1
ATOM 590 C C . ALA A 1 83 ? -28.084 -4.451 34.130 1.00 97.38 83 ALA A C 1
ATOM 592 O O . ALA A 1 83 ? -28.725 -3.807 34.961 1.00 97.38 83 ALA A O 1
ATOM 593 N N . ASN A 1 84 ? -28.587 -5.549 33.565 1.00 97.56 84 ASN A N 1
ATOM 594 C CA . ASN A 1 84 ? -29.890 -6.105 33.919 1.00 97.56 84 ASN A CA 1
ATOM 595 C C . ASN A 1 84 ? -29.914 -6.665 35.348 1.00 97.56 84 ASN A C 1
ATOM 597 O O . ASN A 1 84 ? -30.905 -6.469 36.057 1.00 97.56 84 ASN A O 1
ATOM 601 N N . ALA A 1 85 ? -28.837 -7.309 35.803 1.00 97.50 85 ALA A N 1
ATOM 602 C CA . ALA A 1 85 ? -28.698 -7.738 37.194 1.00 97.50 85 ALA A CA 1
ATOM 603 C C . ALA A 1 85 ? -28.687 -6.535 38.160 1.00 97.50 85 ALA A C 1
ATOM 605 O O . ALA A 1 85 ? -29.451 -6.518 39.127 1.00 97.50 85 ALA A O 1
ATOM 606 N N . ALA A 1 86 ? -27.926 -5.481 37.845 1.00 97.44 86 ALA A N 1
ATOM 607 C CA . ALA A 1 86 ? -27.893 -4.243 38.626 1.00 97.44 86 ALA A CA 1
ATOM 608 C C . ALA A 1 86 ? -29.263 -3.538 38.677 1.00 97.44 86 ALA A C 1
ATOM 610 O O . ALA A 1 86 ? -29.671 -3.061 39.737 1.00 97.44 86 ALA A O 1
ATOM 611 N N . LYS A 1 87 ? -30.024 -3.536 37.568 1.00 97.56 87 LYS A N 1
ATOM 612 C CA . LYS A 1 87 ? -31.417 -3.043 37.525 1.00 97.56 87 LYS A CA 1
ATOM 613 C C . LYS A 1 87 ? -32.324 -3.797 38.492 1.00 97.56 87 LYS A C 1
ATOM 615 O O . LYS A 1 87 ? -33.064 -3.160 39.239 1.00 97.56 87 LYS A O 1
ATOM 620 N N . LYS A 1 88 ? -32.250 -5.132 38.514 1.00 97.50 88 LYS A N 1
ATOM 621 C CA . LYS A 1 88 ? -33.024 -5.964 39.454 1.00 97.50 88 LYS A CA 1
ATOM 622 C C . LYS A 1 88 ? -32.652 -5.662 40.908 1.00 97.50 88 LYS A C 1
ATOM 624 O O . LYS A 1 88 ? -33.542 -5.541 41.744 1.00 97.50 88 LYS A O 1
ATOM 629 N N . ALA A 1 89 ? -31.363 -5.464 41.180 1.00 97.00 89 ALA A N 1
ATOM 630 C CA . ALA A 1 89 ? -30.845 -5.072 42.492 1.00 97.00 89 ALA A CA 1
ATOM 631 C C . ALA A 1 89 ? -31.069 -3.585 42.842 1.00 97.00 89 ALA A C 1
ATOM 633 O O . ALA A 1 89 ? -30.780 -3.170 43.960 1.00 97.00 89 ALA A O 1
ATOM 634 N N . ARG A 1 90 ? -31.589 -2.775 41.906 1.00 97.31 90 ARG A N 1
ATOM 635 C CA . ARG A 1 90 ? -31.785 -1.319 42.036 1.00 97.31 90 ARG A CA 1
ATOM 636 C C . ARG A 1 90 ? -30.499 -0.534 42.344 1.00 97.31 90 ARG A C 1
ATOM 638 O O . ARG A 1 90 ? -30.575 0.561 42.901 1.00 97.31 90 ARG A O 1
ATOM 645 N N . ASN A 1 91 ? -29.334 -1.044 41.941 1.00 97.50 91 ASN A N 1
ATOM 646 C CA . ASN A 1 91 ? -28.062 -0.341 42.109 1.00 97.50 91 ASN A CA 1
ATOM 647 C C . ASN A 1 91 ? -27.872 0.711 41.001 1.00 97.50 91 ASN A C 1
ATOM 649 O O . ASN A 1 91 ? -27.395 0.401 39.911 1.00 97.50 91 ASN A O 1
ATOM 653 N N . LYS A 1 92 ? -28.272 1.959 41.266 1.00 96.75 92 LYS A N 1
ATOM 654 C CA . LYS A 1 92 ? -28.243 3.053 40.275 1.00 96.75 92 LYS A CA 1
ATOM 655 C C . LYS A 1 92 ? -26.841 3.369 39.749 1.00 96.75 92 LYS A C 1
ATOM 657 O O . LYS A 1 92 ? -26.711 3.698 38.566 1.00 96.75 92 LYS A O 1
ATOM 662 N N . ASP A 1 93 ? -25.824 3.236 40.591 1.00 96.62 93 ASP A N 1
ATOM 663 C CA . ASP A 1 93 ? -24.445 3.557 40.222 1.00 96.62 93 ASP A CA 1
ATOM 664 C C . ASP A 1 93 ? -23.919 2.546 39.202 1.00 96.62 93 ASP A C 1
ATOM 666 O O . ASP A 1 93 ? -23.411 2.931 38.148 1.00 96.62 93 ASP A O 1
ATOM 670 N N . ASP A 1 94 ? -24.140 1.253 39.453 1.00 97.06 94 ASP A N 1
ATOM 671 C CA . ASP A 1 94 ? -23.752 0.191 38.520 1.00 97.06 94 ASP A CA 1
ATOM 672 C C . ASP A 1 94 ? -24.565 0.244 37.223 1.00 97.06 94 ASP A C 1
ATOM 674 O O . ASP A 1 94 ? -24.016 0.036 36.145 1.00 97.06 94 ASP A O 1
ATOM 678 N N . ILE A 1 95 ? -25.861 0.578 37.286 1.00 97.62 95 ILE A N 1
ATOM 679 C CA . ILE A 1 95 ? -26.678 0.761 36.074 1.00 97.62 95 ILE A CA 1
ATOM 680 C C . ILE A 1 95 ? -26.075 1.852 35.188 1.00 97.62 95 ILE A C 1
ATOM 682 O O . ILE A 1 95 ? -25.968 1.666 33.974 1.00 97.62 95 ILE A O 1
ATOM 686 N N . THR A 1 96 ? -25.691 2.983 35.782 1.00 96.94 96 THR A N 1
ATOM 687 C CA . THR A 1 96 ? -25.120 4.122 35.052 1.00 96.94 96 THR A CA 1
ATOM 688 C C . THR A 1 96 ? -23.780 3.743 34.429 1.00 96.94 96 THR A C 1
ATOM 690 O O . THR A 1 96 ? -23.598 3.923 33.223 1.00 96.94 96 THR A O 1
ATOM 693 N N . ALA A 1 97 ? -22.889 3.142 35.218 1.00 97.06 97 ALA A N 1
ATOM 694 C CA . ALA A 1 97 ? -21.568 2.717 34.773 1.00 97.06 97 ALA A CA 1
ATOM 695 C C . ALA A 1 97 ? -21.633 1.673 33.647 1.00 97.06 97 ALA A C 1
ATOM 697 O O . ALA A 1 97 ? -21.055 1.861 32.577 1.00 97.06 97 ALA A O 1
ATOM 698 N N . LEU A 1 98 ? -22.408 0.602 33.835 1.00 97.88 98 LEU A N 1
ATOM 699 C CA . LEU A 1 98 ? -22.535 -0.470 32.846 1.00 97.88 98 LEU A CA 1
ATOM 700 C C . LEU A 1 98 ? -23.241 0.011 31.572 1.00 97.88 98 LEU A C 1
ATOM 702 O O . LEU A 1 98 ? -22.900 -0.427 30.477 1.00 97.88 98 LEU A O 1
ATOM 706 N N . THR A 1 99 ? -24.182 0.957 31.673 1.00 95.69 99 THR A N 1
ATOM 707 C CA . THR A 1 99 ? -24.798 1.573 30.484 1.00 95.69 99 THR A CA 1
ATOM 708 C C . THR A 1 99 ? -23.791 2.427 29.707 1.00 95.69 99 THR A C 1
ATOM 710 O O . THR A 1 99 ? -23.808 2.412 28.475 1.00 95.69 99 THR A O 1
ATOM 713 N N . ALA A 1 100 ? -22.908 3.160 30.394 1.00 94.44 100 ALA A N 1
ATOM 714 C CA . ALA A 1 100 ? -21.836 3.917 29.750 1.00 94.44 100 ALA A CA 1
ATOM 715 C C . ALA A 1 100 ? -20.859 2.982 29.024 1.00 94.44 100 ALA A C 1
ATOM 717 O O . ALA A 1 100 ? -20.585 3.189 27.840 1.00 94.44 100 ALA A O 1
ATOM 718 N N . LEU A 1 101 ? -20.423 1.904 29.685 1.00 96.62 101 LEU A N 1
ATOM 719 C CA . LEU A 1 101 ? -19.555 0.894 29.081 1.00 96.62 101 LEU A CA 1
ATOM 720 C C . LEU A 1 101 ? -20.213 0.206 27.877 1.00 96.62 101 LEU A C 1
ATOM 722 O O . LEU A 1 101 ? -19.587 0.075 26.828 1.00 96.62 101 LEU A O 1
ATOM 726 N N . TRP A 1 102 ? -21.496 -0.154 27.983 1.00 95.62 102 TRP A N 1
ATOM 727 C CA . TRP A 1 102 ? -22.265 -0.742 26.882 1.00 95.62 102 TRP A CA 1
ATOM 728 C C . TRP A 1 102 ? -22.288 0.166 25.643 1.00 95.62 102 TRP A C 1
ATOM 730 O O . TRP A 1 102 ? -22.078 -0.305 24.525 1.00 95.62 102 TRP A O 1
ATOM 740 N N . ARG A 1 103 ? -22.472 1.484 25.827 1.00 92.50 103 ARG A N 1
ATOM 741 C CA . ARG A 1 103 ? -22.370 2.465 24.728 1.00 92.50 103 ARG A CA 1
ATOM 742 C C . ARG A 1 103 ? -20.950 2.559 24.176 1.00 92.50 103 ARG A C 1
ATOM 744 O O . ARG A 1 103 ? -20.792 2.642 22.961 1.00 92.50 103 ARG A O 1
ATOM 751 N N . GLY A 1 104 ? -19.941 2.513 25.046 1.00 93.69 104 GLY A N 1
ATOM 752 C CA . GLY A 1 104 ? -18.532 2.460 24.656 1.00 93.69 104 GLY A CA 1
ATOM 753 C C . GLY A 1 104 ? -18.250 1.288 23.716 1.00 93.69 104 GLY A C 1
ATOM 754 O O . GLY A 1 104 ? -17.737 1.498 22.618 1.00 93.69 104 GLY A O 1
ATOM 755 N N . PHE A 1 105 ? -18.674 0.075 24.083 1.00 95.38 105 PHE A N 1
ATOM 756 C CA . PHE A 1 105 ? -18.555 -1.095 23.208 1.00 95.38 105 PHE A CA 1
ATOM 757 C C . PHE A 1 105 ? -19.359 -0.957 21.909 1.00 95.38 105 PHE A C 1
ATOM 759 O O . PHE A 1 105 ? -18.912 -1.422 20.864 1.00 95.38 105 PHE A O 1
ATOM 766 N N . GLY A 1 106 ? -20.503 -0.267 21.929 1.00 91.12 106 GLY A N 1
ATOM 767 C CA . GLY A 1 106 ? -21.229 0.097 20.708 1.00 91.12 106 GLY A CA 1
ATOM 768 C C . GLY A 1 106 ? -20.397 0.956 19.745 1.00 91.12 106 GLY A C 1
ATOM 769 O O . GLY A 1 106 ? -20.390 0.695 18.543 1.00 91.12 106 GLY A O 1
ATOM 770 N N . GLY A 1 107 ? -19.652 1.935 20.267 1.00 90.50 107 GLY A N 1
ATOM 771 C CA . GLY A 1 107 ? -18.690 2.722 19.488 1.00 90.50 107 GLY A CA 1
ATOM 772 C C . GLY A 1 107 ? -17.528 1.872 18.967 1.00 90.50 107 GLY A C 1
ATOM 773 O O . GLY A 1 107 ? -17.212 1.927 17.781 1.00 90.50 107 GLY A O 1
ATOM 774 N N . LEU A 1 108 ? -16.957 1.014 19.822 1.00 92.94 108 LEU A N 1
ATOM 775 C CA . LEU A 1 108 ? -15.894 0.086 19.425 1.00 92.94 108 LEU A CA 1
ATOM 776 C C . LEU A 1 108 ? -16.345 -0.849 18.295 1.00 92.94 108 LEU A C 1
ATOM 778 O O . LEU A 1 108 ? -15.595 -1.057 17.348 1.00 92.94 108 LEU A O 1
ATOM 782 N N . ARG A 1 109 ? -17.590 -1.345 18.335 1.00 92.94 109 ARG A N 1
ATOM 783 C CA . ARG A 1 109 ? -18.171 -2.178 17.270 1.00 92.94 109 ARG A CA 1
ATOM 784 C C . ARG A 1 109 ? -18.134 -1.481 15.913 1.00 92.94 109 ARG A C 1
ATOM 786 O O . ARG A 1 109 ? -17.822 -2.121 14.912 1.00 92.94 109 ARG A O 1
ATOM 793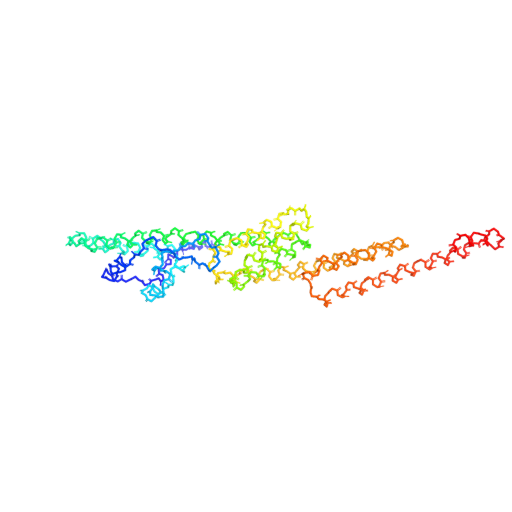 N N . ALA A 1 110 ? -18.480 -0.194 15.872 1.00 90.31 110 ALA A N 1
ATOM 794 C CA . 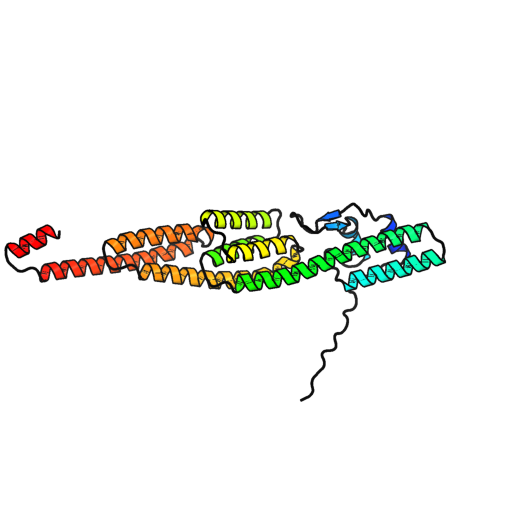ALA A 1 110 ? -18.461 0.581 14.635 1.00 90.31 110 ALA A CA 1
ATOM 795 C C . ALA A 1 110 ? -17.033 0.700 14.086 1.00 90.31 110 ALA A C 1
ATOM 797 O O . ALA A 1 110 ? -16.818 0.484 12.894 1.00 90.31 110 ALA A O 1
ATOM 798 N N . THR A 1 111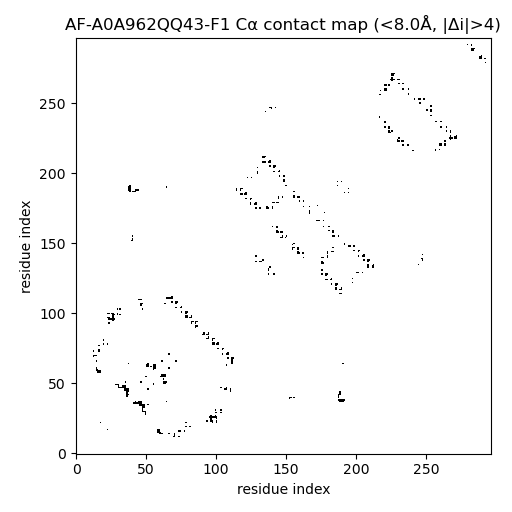 ? -16.060 0.966 14.960 1.00 92.00 111 THR A N 1
ATOM 799 C CA . THR A 1 111 ? -14.647 1.053 14.585 1.00 92.00 111 THR A CA 1
ATOM 800 C C . THR A 1 111 ? -14.092 -0.291 14.110 1.00 92.00 111 THR 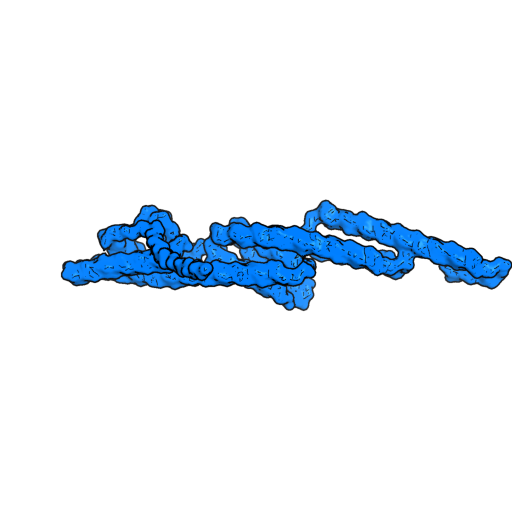A C 1
ATOM 802 O O . THR A 1 111 ? -13.543 -0.353 13.017 1.00 92.00 111 THR A O 1
ATOM 805 N N . VAL A 1 112 ? -14.299 -1.380 14.855 1.00 92.19 112 VAL A N 1
ATOM 806 C CA . VAL A 1 112 ? -13.875 -2.741 14.469 1.00 92.19 112 VAL A CA 1
ATOM 807 C C . VAL A 1 112 ? -14.497 -3.161 13.134 1.00 92.19 112 VAL A C 1
ATOM 809 O O . VAL A 1 112 ? -13.806 -3.664 12.250 1.00 92.19 112 VAL A O 1
ATOM 812 N N . GLY A 1 113 ? -15.791 -2.892 12.934 1.00 92.56 113 GLY A N 1
ATOM 813 C CA . GLY A 1 113 ? -16.453 -3.150 11.655 1.00 92.56 113 GLY A CA 1
ATOM 814 C C . GLY A 1 113 ? -15.854 -2.336 10.503 1.00 92.56 113 GLY A C 1
ATOM 815 O O . GLY A 1 113 ? -15.700 -2.851 9.395 1.00 92.56 113 GLY A O 1
ATOM 816 N N . ALA A 1 114 ? -15.476 -1.082 10.758 1.00 92.00 114 ALA A N 1
ATOM 817 C CA . ALA A 1 114 ? -14.814 -0.239 9.770 1.00 92.00 114 ALA A CA 1
ATOM 818 C C . ALA A 1 114 ? -13.389 -0.721 9.450 1.00 92.00 114 ALA A C 1
ATOM 820 O O . ALA A 1 114 ? -13.010 -0.702 8.280 1.00 92.00 114 ALA A O 1
ATOM 821 N N . LEU A 1 115 ? -12.638 -1.209 10.444 1.00 91.62 115 LEU A N 1
ATOM 822 C CA . LEU A 1 115 ? -11.325 -1.828 10.242 1.00 91.62 115 LEU A CA 1
ATOM 823 C C . LEU A 1 115 ? -11.434 -3.072 9.358 1.00 91.62 115 LEU A C 1
ATOM 825 O O . LEU A 1 115 ? -10.768 -3.133 8.330 1.00 91.62 115 LEU A O 1
ATOM 829 N N . ALA A 1 116 ? -12.340 -4.001 9.673 1.00 91.56 116 ALA A N 1
ATOM 830 C CA . ALA A 1 116 ? -12.568 -5.194 8.853 1.00 91.56 116 ALA A CA 1
ATOM 831 C C . ALA A 1 116 ? -12.976 -4.839 7.407 1.00 91.56 116 ALA A C 1
ATOM 833 O O . ALA A 1 116 ? -12.509 -5.445 6.442 1.00 91.56 116 ALA A O 1
ATOM 834 N N . ALA A 1 117 ? -13.806 -3.806 7.229 1.00 92.44 117 ALA A N 1
ATOM 835 C CA . ALA A 1 117 ? -14.157 -3.308 5.901 1.00 92.44 117 ALA A CA 1
ATOM 836 C C . ALA A 1 117 ? -12.960 -2.671 5.171 1.00 92.44 117 ALA A C 1
ATOM 838 O O . ALA A 1 117 ? -12.849 -2.804 3.951 1.00 92.44 117 ALA A O 1
ATOM 839 N N . SER A 1 118 ? -12.074 -1.973 5.886 1.00 92.62 118 SER A N 1
ATOM 840 C CA . SER A 1 118 ? -10.828 -1.436 5.333 1.00 92.62 118 SER A CA 1
ATOM 841 C C . SER A 1 118 ? -9.847 -2.542 4.953 1.00 92.62 118 SER A C 1
ATOM 843 O O . SER A 1 118 ? -9.193 -2.422 3.925 1.00 92.62 118 SER A O 1
ATOM 845 N N . GLU A 1 119 ? -9.795 -3.647 5.693 1.00 91.38 119 GLU A N 1
ATOM 846 C CA . GLU A 1 119 ? -8.986 -4.809 5.321 1.00 91.38 119 GLU A CA 1
ATOM 847 C C . GLU A 1 119 ? -9.451 -5.414 3.993 1.00 91.38 119 GLU A C 1
ATOM 849 O O . GLU A 1 119 ? -8.649 -5.576 3.076 1.00 91.38 119 GLU A O 1
ATOM 854 N N . ALA A 1 120 ? -10.756 -5.644 3.831 1.00 91.81 120 ALA A N 1
ATOM 855 C CA . ALA A 1 120 ? -11.307 -6.135 2.567 1.00 91.81 120 ALA A CA 1
ATOM 856 C C . ALA A 1 120 ? -11.080 -5.150 1.402 1.00 91.81 120 ALA A C 1
ATOM 858 O O . ALA A 1 120 ? -10.845 -5.549 0.258 1.00 91.81 120 ALA A O 1
ATOM 859 N N . LYS A 1 121 ? -11.140 -3.839 1.678 1.00 94.12 121 LYS A N 1
ATOM 860 C CA . LYS A 1 121 ? -10.803 -2.800 0.694 1.00 94.12 121 LYS A CA 1
ATOM 861 C C . LYS A 1 121 ? -9.330 -2.834 0.320 1.00 94.12 121 LYS A C 1
ATOM 863 O O . LYS A 1 121 ? -9.036 -2.664 -0.859 1.00 94.12 121 LYS A O 1
ATOM 868 N N . LEU A 1 122 ? -8.433 -3.048 1.281 1.00 93.44 122 LEU A N 1
ATOM 869 C CA . LEU A 1 122 ? -7.001 -3.137 1.025 1.00 93.44 122 LEU A CA 1
ATOM 870 C C . LEU A 1 122 ? -6.722 -4.295 0.072 1.00 93.44 122 LEU A C 1
ATOM 872 O O . LEU A 1 122 ? -6.058 -4.082 -0.935 1.00 93.44 122 LEU A O 1
ATOM 876 N N . ASP A 1 123 ? -7.293 -5.470 0.335 1.00 92.69 123 ASP A N 1
ATOM 877 C CA . ASP A 1 123 ? -7.081 -6.655 -0.500 1.00 92.69 123 ASP A CA 1
ATOM 878 C C . ASP A 1 123 ? -7.564 -6.414 -1.937 1.00 92.69 123 ASP A C 1
ATOM 880 O O . ASP A 1 123 ? -6.833 -6.662 -2.896 1.00 92.69 123 ASP A O 1
ATOM 884 N N . LYS A 1 124 ? -8.754 -5.819 -2.101 1.00 94.31 124 LYS A N 1
ATOM 885 C CA . LYS A 1 124 ? -9.278 -5.434 -3.420 1.00 94.31 124 LYS A CA 1
ATOM 886 C C . LYS A 1 124 ? -8.414 -4.372 -4.109 1.00 94.31 124 LYS A C 1
ATOM 888 O O . LYS A 1 124 ? -8.185 -4.451 -5.311 1.00 94.31 124 LYS A O 1
ATOM 893 N N . GLY A 1 125 ? -7.968 -3.358 -3.371 1.00 94.88 125 GLY A N 1
ATOM 894 C CA . GLY A 1 125 ? -7.125 -2.286 -3.899 1.00 94.88 125 GLY A CA 1
ATOM 895 C C . GLY A 1 125 ? -5.763 -2.796 -4.358 1.00 94.88 125 GLY A C 1
ATOM 896 O O . GLY A 1 125 ? -5.308 -2.437 -5.442 1.00 94.88 125 GLY A O 1
ATOM 897 N N . LEU A 1 126 ? -5.148 -3.672 -3.560 1.00 95.69 126 LEU A N 1
ATOM 898 C CA . LEU A 1 126 ? -3.906 -4.353 -3.905 1.00 95.69 126 LEU A CA 1
ATOM 899 C C . LEU A 1 126 ? -4.097 -5.224 -5.138 1.00 95.69 126 LEU A C 1
ATOM 901 O O . LEU A 1 126 ? -3.301 -5.110 -6.058 1.00 95.69 126 LEU A O 1
ATOM 905 N N . GLN A 1 127 ? -5.157 -6.033 -5.200 1.00 96.31 127 GLN A N 1
ATOM 906 C CA . GLN A 1 127 ? -5.433 -6.860 -6.373 1.00 96.31 127 GLN A CA 1
ATOM 907 C C . GLN A 1 127 ? -5.464 -6.018 -7.656 1.00 96.31 127 GLN A C 1
ATOM 909 O O . GLN A 1 127 ? -4.733 -6.312 -8.596 1.00 96.31 127 GLN A O 1
ATOM 914 N N . VAL A 1 128 ? -6.246 -4.935 -7.665 1.00 96.31 128 VAL A N 1
ATOM 915 C CA . VAL A 1 128 ? -6.365 -4.050 -8.833 1.00 96.31 128 VAL A CA 1
ATOM 916 C C . VAL A 1 128 ? -5.013 -3.440 -9.220 1.00 96.31 128 VAL A C 1
ATOM 918 O O . VAL A 1 128 ? -4.647 -3.465 -10.391 1.00 96.31 128 VAL A O 1
ATOM 921 N N . LEU A 1 129 ? -4.245 -2.934 -8.248 1.00 95.88 129 LEU A N 1
ATOM 922 C CA . LEU A 1 129 ? -2.926 -2.346 -8.507 1.00 95.88 129 LEU A CA 1
ATOM 923 C C . LEU A 1 129 ? -1.914 -3.381 -9.031 1.00 95.88 129 LEU A C 1
ATOM 925 O O . LEU A 1 129 ? -1.082 -3.071 -9.880 1.00 95.88 129 LEU A O 1
ATOM 929 N N . LEU A 1 130 ? -1.959 -4.613 -8.522 1.00 97.00 130 LEU A N 1
ATOM 930 C CA . LEU A 1 130 ? -1.052 -5.688 -8.931 1.00 97.00 130 LEU A CA 1
ATOM 931 C C . LEU A 1 130 ? -1.397 -6.241 -10.324 1.00 97.00 130 LEU A C 1
ATOM 933 O O . LEU A 1 130 ? -0.510 -6.756 -11.007 1.00 97.00 130 LEU A O 1
ATOM 937 N N . GLU A 1 131 ? -2.654 -6.121 -10.752 1.00 96.94 131 GLU A N 1
ATOM 938 C CA . GLU A 1 131 ? -3.144 -6.543 -12.069 1.00 96.94 131 GLU A CA 1
ATOM 939 C C . GLU A 1 131 ? -2.941 -5.482 -13.170 1.00 96.94 131 GLU A C 1
ATOM 941 O O . GLU A 1 131 ? -3.022 -5.826 -14.352 1.00 96.94 131 GLU A O 1
ATOM 946 N N . ASP A 1 132 ? -2.623 -4.225 -12.823 1.00 96.62 132 ASP A N 1
ATOM 947 C CA . ASP A 1 132 ? -2.354 -3.166 -13.807 1.00 96.62 132 ASP A CA 1
ATOM 948 C C . ASP A 1 132 ? -1.242 -3.598 -14.798 1.00 96.62 132 ASP A C 1
ATOM 950 O O . ASP A 1 132 ? -0.211 -4.142 -14.369 1.00 96.62 132 ASP A O 1
ATOM 954 N N . PRO A 1 133 ? -1.405 -3.377 -16.124 1.00 96.25 133 PRO A N 1
ATOM 955 C CA . PRO A 1 133 ? -0.420 -3.786 -17.126 1.00 96.25 133 PRO A CA 1
ATOM 956 C C . PRO A 1 133 ? 0.975 -3.213 -16.839 1.00 96.25 133 PRO A C 1
ATOM 958 O O . PRO A 1 133 ? 1.067 -2.040 -16.481 1.00 96.25 133 PRO A O 1
ATOM 961 N N . PRO A 1 134 ? 2.065 -3.983 -17.024 1.00 95.94 134 PRO A N 1
ATOM 962 C CA . PRO A 1 134 ? 3.413 -3.486 -16.776 1.00 95.94 134 PRO A CA 1
ATOM 963 C C . PRO A 1 134 ? 3.692 -2.184 -17.533 1.00 95.94 134 PRO A C 1
ATOM 965 O O . PRO A 1 134 ? 3.506 -2.099 -18.745 1.00 95.94 134 PRO A O 1
ATOM 968 N N . SER A 1 135 ? 4.129 -1.166 -16.797 1.00 91.88 135 SER A N 1
ATOM 969 C CA . SER A 1 135 ? 4.550 0.122 -17.337 1.00 91.88 135 SER A CA 1
ATOM 970 C C . SER A 1 135 ? 5.505 0.807 -16.357 1.00 91.88 135 SER A C 1
ATOM 972 O O . SER A 1 135 ? 5.660 0.378 -15.208 1.00 91.88 135 SER A O 1
ATOM 974 N N . ARG A 1 136 ? 6.138 1.901 -16.792 1.00 87.69 136 ARG A N 1
ATOM 975 C CA . ARG A 1 136 ? 7.001 2.718 -15.921 1.00 87.69 136 ARG A CA 1
ATOM 976 C C . ARG A 1 136 ? 6.199 3.341 -14.776 1.00 87.69 136 ARG A C 1
ATOM 978 O O . ARG A 1 136 ? 6.670 3.374 -13.646 1.00 87.69 136 ARG A O 1
ATOM 985 N N . GLU A 1 137 ? 4.975 3.779 -15.058 1.00 88.19 137 GLU A N 1
ATOM 986 C CA . GLU A 1 137 ? 4.052 4.348 -14.074 1.00 88.19 137 GLU A CA 1
ATOM 987 C C . GLU A 1 137 ? 3.614 3.314 -13.034 1.00 88.19 137 GLU A C 1
ATOM 989 O O . GLU A 1 137 ? 3.515 3.647 -11.856 1.00 88.19 137 GLU A O 1
ATOM 994 N N . VAL A 1 138 ? 3.386 2.061 -13.444 1.00 93.62 138 VAL A N 1
ATOM 995 C CA . VAL A 1 138 ? 3.083 0.968 -12.505 1.00 93.62 138 VAL A CA 1
ATOM 996 C C . VAL A 1 138 ? 4.270 0.689 -11.593 1.00 93.62 138 VAL A C 1
ATOM 998 O O . VAL A 1 138 ? 4.082 0.534 -10.388 1.00 93.62 138 VAL A O 1
ATOM 1001 N N . LEU A 1 139 ? 5.495 0.674 -12.126 1.00 92.50 139 LEU A N 1
ATOM 1002 C CA . LEU A 1 139 ? 6.689 0.484 -11.304 1.00 92.50 139 LEU A CA 1
ATOM 1003 C C . LEU A 1 139 ? 6.848 1.592 -10.255 1.00 92.50 139 LEU A C 1
ATOM 1005 O O . LEU A 1 139 ? 7.061 1.292 -9.082 1.00 92.50 139 LEU A O 1
ATOM 1009 N N . ASP A 1 140 ? 6.722 2.852 -10.671 1.00 88.25 140 ASP A N 1
ATOM 1010 C CA . ASP A 1 140 ? 6.807 4.016 -9.783 1.00 88.25 140 ASP A CA 1
ATOM 1011 C C . ASP A 1 140 ? 5.744 3.950 -8.676 1.00 88.25 140 ASP A C 1
ATOM 1013 O O . ASP A 1 140 ? 6.062 4.024 -7.489 1.00 88.25 140 ASP A O 1
ATOM 1017 N N . ALA A 1 141 ? 4.490 3.687 -9.050 1.00 91.50 141 ALA A N 1
ATOM 1018 C CA . ALA A 1 141 ? 3.385 3.561 -8.111 1.00 91.50 141 ALA A CA 1
ATOM 1019 C C . ALA A 1 141 ? 3.612 2.444 -7.077 1.00 91.50 141 ALA A C 1
ATOM 1021 O O . ALA A 1 141 ? 3.390 2.655 -5.883 1.00 91.50 141 ALA A O 1
ATOM 1022 N N . LEU A 1 142 ? 4.093 1.271 -7.504 1.00 93.81 142 LEU A N 1
ATOM 1023 C CA . LEU A 1 142 ? 4.389 0.156 -6.601 1.00 93.81 142 LEU A CA 1
ATOM 1024 C C . LEU A 1 142 ? 5.540 0.474 -5.639 1.00 93.81 142 LEU A C 1
ATOM 1026 O O . LEU A 1 142 ? 5.441 0.143 -4.459 1.00 93.81 142 LEU A O 1
ATOM 1030 N N . ILE A 1 143 ? 6.602 1.139 -6.106 1.00 91.00 143 ILE A N 1
ATOM 1031 C CA . ILE A 1 143 ? 7.722 1.573 -5.253 1.00 91.00 143 ILE A CA 1
ATOM 1032 C C . ILE A 1 143 ? 7.236 2.569 -4.198 1.00 91.00 143 ILE A C 1
ATOM 1034 O O . ILE A 1 143 ? 7.595 2.456 -3.024 1.00 91.00 143 ILE A O 1
ATOM 1038 N N . VAL A 1 144 ? 6.368 3.505 -4.586 1.00 89.44 144 VAL A N 1
ATOM 1039 C CA . VAL A 1 144 ? 5.756 4.451 -3.650 1.00 89.44 144 VAL A CA 1
ATOM 1040 C C . VAL A 1 144 ? 4.905 3.720 -2.606 1.00 89.44 144 VAL A C 1
ATOM 1042 O O . VAL A 1 144 ? 5.053 3.994 -1.415 1.00 89.44 144 VAL A O 1
ATOM 1045 N N . VAL A 1 145 ? 4.076 2.746 -3.002 1.00 91.69 145 VAL A N 1
ATOM 1046 C CA . VAL A 1 145 ? 3.333 1.902 -2.046 1.00 91.69 145 VAL A CA 1
ATOM 1047 C C . VAL A 1 145 ? 4.286 1.138 -1.121 1.00 91.69 145 VAL A C 1
ATOM 1049 O O . VAL A 1 145 ? 4.084 1.148 0.091 1.00 91.69 145 VAL A O 1
ATOM 1052 N N . ALA A 1 146 ? 5.352 0.530 -1.645 1.00 91.75 146 ALA A N 1
ATOM 1053 C CA . ALA A 1 146 ? 6.334 -0.203 -0.844 1.00 91.75 146 ALA A CA 1
ATOM 1054 C C . ALA A 1 146 ? 7.069 0.692 0.173 1.00 91.75 146 ALA A C 1
ATOM 1056 O O . ALA A 1 146 ? 7.412 0.236 1.262 1.00 91.75 146 ALA A O 1
ATOM 1057 N N . SER A 1 147 ? 7.251 1.983 -0.127 1.00 86.56 147 SER A N 1
ATOM 1058 C CA . SER A 1 147 ? 7.870 2.949 0.795 1.00 86.56 147 SER A CA 1
ATOM 1059 C C . SER A 1 147 ? 7.053 3.207 2.070 1.00 86.56 147 SER A C 1
ATOM 1061 O O . SER A 1 147 ? 7.586 3.704 3.062 1.00 86.56 147 SER A O 1
ATOM 1063 N N . ALA A 1 148 ? 5.773 2.823 2.080 1.00 84.25 148 ALA A N 1
ATOM 1064 C CA . ALA A 1 148 ? 4.915 2.909 3.253 1.00 84.25 148 ALA A CA 1
ATOM 1065 C C . ALA A 1 148 ? 5.167 1.790 4.287 1.00 84.25 148 ALA A C 1
ATOM 1067 O O . ALA A 1 148 ? 4.586 1.846 5.368 1.00 84.25 148 ALA A O 1
ATOM 1068 N N . ARG A 1 149 ? 6.003 0.771 4.002 1.00 82.88 149 ARG A N 1
ATOM 1069 C CA . ARG A 1 149 ? 6.005 -0.497 4.768 1.00 82.88 149 ARG A CA 1
ATOM 1070 C C . ARG A 1 149 ? 6.241 -0.392 6.266 1.00 82.88 149 ARG A C 1
ATOM 1072 O O . ARG A 1 149 ? 5.686 -1.196 7.009 1.00 82.88 149 ARG A O 1
ATOM 1079 N N . ASP A 1 150 ? 7.030 0.582 6.701 1.00 69.56 150 ASP A N 1
ATOM 1080 C CA . ASP A 1 150 ? 7.482 0.638 8.090 1.00 69.56 150 ASP A CA 1
ATOM 1081 C C . ASP A 1 150 ? 6.510 1.380 9.012 1.00 69.56 150 ASP A C 1
ATOM 1083 O O . ASP A 1 150 ? 6.737 1.436 10.218 1.00 69.56 150 ASP A O 1
ATOM 1087 N N . GLY A 1 151 ? 5.437 1.981 8.480 1.00 63.44 151 GLY A N 1
ATOM 1088 C CA . GLY A 1 151 ? 4.402 2.634 9.294 1.00 63.44 151 GLY A CA 1
ATOM 1089 C C . GLY A 1 151 ? 4.885 3.771 10.194 1.00 63.44 151 GLY A C 1
ATOM 1090 O O . GLY A 1 151 ? 4.108 4.284 11.000 1.00 63.44 151 GLY A O 1
ATOM 1091 N N . ALA A 1 152 ? 6.149 4.179 10.060 1.00 65.62 152 ALA A N 1
ATOM 1092 C CA . ALA A 1 152 ? 6.722 5.282 10.802 1.00 65.62 152 ALA A CA 1
ATOM 1093 C C . ALA A 1 152 ? 5.966 6.575 10.489 1.00 65.62 152 ALA A C 1
ATOM 1095 O O . ALA A 1 152 ? 5.433 6.774 9.388 1.00 65.62 152 ALA A O 1
ATOM 1096 N N . GLU A 1 153 ? 5.942 7.468 11.474 1.00 63.78 153 GLU A N 1
ATOM 1097 C CA . GLU A 1 153 ? 5.246 8.741 11.370 1.00 63.78 153 GLU A CA 1
ATOM 1098 C C . GLU A 1 153 ? 5.635 9.477 10.074 1.00 63.78 153 GLU A C 1
ATOM 1100 O O . GLU A 1 153 ? 6.804 9.575 9.685 1.00 63.78 153 GLU A O 1
ATOM 1105 N N . GLY A 1 154 ? 4.618 9.919 9.335 1.00 63.56 154 GLY A N 1
ATOM 1106 C CA . GLY A 1 154 ? 4.795 10.629 8.073 1.00 63.56 154 GLY A CA 1
ATOM 1107 C C . GLY A 1 154 ? 5.229 9.783 6.866 1.00 63.56 154 GLY A C 1
ATOM 1108 O O . GLY A 1 154 ? 5.340 10.354 5.785 1.00 63.56 154 GLY A O 1
ATOM 1109 N N . LEU A 1 155 ? 5.453 8.462 6.957 1.00 70.25 155 LEU A N 1
ATOM 1110 C CA . LEU A 1 155 ? 5.777 7.650 5.764 1.00 70.25 155 LEU A CA 1
ATOM 1111 C C . LEU A 1 155 ? 4.616 7.581 4.770 1.00 70.25 155 LEU A C 1
ATOM 1113 O O . LEU A 1 155 ? 4.825 7.841 3.591 1.00 70.25 155 LEU A O 1
ATOM 1117 N N . ASN A 1 156 ? 3.381 7.367 5.230 1.00 71.31 156 ASN A N 1
ATOM 1118 C CA . ASN A 1 156 ? 2.214 7.394 4.336 1.00 71.31 156 ASN A CA 1
ATOM 1119 C C . ASN A 1 156 ? 1.991 8.771 3.705 1.00 71.31 156 ASN A C 1
ATOM 1121 O O . ASN A 1 156 ? 1.581 8.870 2.553 1.00 71.31 156 ASN A O 1
ATOM 1125 N N . GLN A 1 157 ? 2.286 9.844 4.445 1.00 73.75 157 GLN A N 1
ATOM 1126 C CA . GLN A 1 157 ? 2.201 11.209 3.926 1.00 73.75 157 GLN A CA 1
ATOM 1127 C C . GLN A 1 157 ? 3.284 11.468 2.879 1.00 73.75 157 GLN A C 1
ATOM 1129 O O . GLN A 1 157 ? 2.996 12.073 1.852 1.00 73.75 157 GLN A O 1
ATOM 1134 N N . ARG A 1 158 ? 4.506 10.972 3.107 1.00 78.56 158 ARG A N 1
ATOM 1135 C CA . ARG A 1 158 ? 5.599 11.019 2.130 1.00 78.56 158 ARG A CA 1
ATOM 1136 C C . ARG A 1 158 ? 5.274 10.199 0.887 1.00 78.56 158 ARG A C 1
ATOM 1138 O O . ARG A 1 158 ? 5.474 10.705 -0.208 1.00 78.56 158 ARG A O 1
ATOM 1145 N N . ALA A 1 159 ? 4.702 9.007 1.039 1.00 79.88 159 ALA A N 1
ATOM 1146 C CA . ALA A 1 159 ? 4.248 8.188 -0.080 1.00 79.88 159 ALA A CA 1
ATOM 1147 C C . ALA A 1 159 ? 3.141 8.899 -0.880 1.00 79.88 159 ALA A C 1
ATOM 1149 O O . ALA A 1 159 ? 3.239 9.031 -2.097 1.00 79.88 159 ALA A O 1
ATOM 1150 N N . ALA A 1 160 ? 2.129 9.457 -0.209 1.00 78.56 160 ALA A N 1
ATOM 1151 C CA . ALA A 1 160 ? 1.081 10.239 -0.868 1.00 78.56 160 ALA A CA 1
ATOM 1152 C C . ALA A 1 160 ? 1.633 11.505 -1.557 1.00 78.56 160 ALA A C 1
ATOM 1154 O O . ALA A 1 160 ? 1.205 11.854 -2.658 1.00 78.56 160 ALA A O 1
ATOM 1155 N N . ALA A 1 161 ? 2.602 12.188 -0.940 1.00 82.94 161 ALA A N 1
ATOM 1156 C CA . ALA A 1 161 ? 3.266 13.349 -1.526 1.00 82.94 161 ALA A CA 1
ATOM 1157 C C . ALA A 1 161 ? 4.096 12.970 -2.760 1.00 82.94 161 ALA A C 1
ATOM 1159 O O . ALA A 1 161 ? 3.972 13.635 -3.785 1.00 82.94 161 ALA A O 1
ATOM 1160 N N . ALA A 1 162 ? 4.862 11.878 -2.694 1.00 82.62 162 ALA A N 1
ATOM 1161 C CA . ALA A 1 162 ? 5.636 11.351 -3.815 1.00 82.62 162 ALA A CA 1
ATOM 1162 C C . ALA A 1 162 ? 4.726 10.960 -4.989 1.00 82.62 162 ALA A C 1
ATOM 1164 O O . ALA A 1 162 ? 5.003 11.305 -6.136 1.00 82.62 162 ALA A O 1
ATOM 1165 N N . LEU A 1 163 ? 3.580 10.332 -4.709 1.00 82.75 163 LEU A N 1
ATOM 1166 C CA . LEU A 1 163 ? 2.600 9.990 -5.739 1.00 82.75 163 LEU A CA 1
ATOM 1167 C C . LEU A 1 163 ? 1.986 11.237 -6.394 1.00 82.75 163 LEU A C 1
ATOM 1169 O O . LEU A 1 163 ? 1.791 11.288 -7.612 1.00 82.75 163 LEU A O 1
ATOM 1173 N N . LYS A 1 164 ? 1.702 12.273 -5.596 1.00 83.12 164 LYS A N 1
ATOM 1174 C CA . LYS A 1 164 ? 1.222 13.566 -6.097 1.00 83.12 164 LYS A CA 1
ATOM 1175 C C . LYS A 1 164 ? 2.280 14.260 -6.955 1.00 83.12 164 LYS A C 1
ATOM 1177 O O . LYS A 1 164 ? 1.940 14.796 -8.006 1.00 83.12 164 LYS A O 1
ATOM 1182 N N . GLU A 1 165 ? 3.540 14.240 -6.536 1.00 82.25 165 GLU A N 1
ATOM 1183 C CA . GLU A 1 165 ? 4.659 14.790 -7.304 1.00 82.25 165 GLU A CA 1
ATOM 1184 C C . GLU A 1 165 ? 4.838 14.054 -8.637 1.00 82.25 165 GLU A C 1
ATOM 1186 O O . GLU A 1 165 ? 4.930 14.700 -9.682 1.00 82.25 165 GLU A O 1
ATOM 1191 N N . SER A 1 166 ? 4.771 12.719 -8.634 1.00 76.81 166 SER A N 1
ATOM 1192 C CA . SER A 1 166 ? 4.817 11.918 -9.862 1.00 76.81 166 SER A CA 1
ATOM 1193 C C . SER A 1 166 ? 3.656 12.255 -10.807 1.00 76.81 166 SER A C 1
ATOM 1195 O O . SER A 1 166 ? 3.872 12.518 -11.993 1.00 76.81 166 SER A O 1
ATOM 1197 N N . THR A 1 167 ? 2.439 12.403 -10.270 1.00 78.50 167 THR A N 1
ATOM 1198 C CA . THR A 1 167 ? 1.256 12.840 -11.037 1.00 78.50 167 THR A CA 1
ATOM 1199 C C . THR A 1 167 ? 1.465 14.212 -11.690 1.00 78.50 167 THR A C 1
ATOM 1201 O O . THR A 1 167 ? 1.112 14.410 -12.855 1.00 78.50 167 THR A O 1
ATOM 1204 N N . LEU A 1 168 ? 2.039 15.168 -10.950 1.00 80.88 168 LEU A N 1
ATOM 1205 C CA . LEU A 1 168 ? 2.328 16.515 -11.451 1.00 80.88 168 LEU A CA 1
ATOM 1206 C C . LEU A 1 168 ? 3.400 16.488 -12.545 1.00 80.88 168 LEU A C 1
ATOM 1208 O O . LEU A 1 168 ? 3.226 17.135 -13.576 1.00 80.88 168 LEU A O 1
ATOM 1212 N N . ARG A 1 169 ? 4.467 15.699 -12.362 1.00 75.44 169 ARG A N 1
ATOM 1213 C CA . ARG A 1 169 ? 5.533 15.514 -13.358 1.00 75.44 169 ARG A CA 1
ATOM 1214 C C . ARG A 1 169 ? 4.993 14.947 -14.671 1.00 75.44 169 ARG A C 1
ATOM 1216 O O . ARG A 1 169 ? 5.419 15.371 -15.741 1.00 75.44 169 ARG A O 1
ATOM 1223 N N . LEU A 1 170 ? 4.047 14.013 -14.593 1.00 69.50 170 LEU A N 1
ATOM 1224 C CA . LEU A 1 170 ? 3.411 13.400 -15.761 1.00 69.50 170 LEU A CA 1
ATOM 1225 C C . LEU A 1 170 ? 2.348 14.299 -16.416 1.00 69.50 170 LEU A C 1
ATOM 1227 O O . LEU A 1 170 ? 1.869 13.975 -17.502 1.00 69.50 170 LEU A O 1
ATOM 1231 N N . ASN A 1 171 ? 1.963 15.410 -15.771 1.00 75.56 171 ASN A N 1
ATOM 1232 C CA . ASN A 1 171 ? 0.872 16.298 -16.186 1.00 75.56 171 ASN A CA 1
ATOM 1233 C C . ASN A 1 171 ? -0.434 15.542 -16.526 1.00 75.56 171 ASN A C 1
ATOM 1235 O O . ASN A 1 171 ? -1.214 15.948 -17.389 1.00 75.56 171 ASN A O 1
ATOM 1239 N N . LYS A 1 172 ? -0.657 14.390 -15.881 1.00 75.00 172 LYS A N 1
ATOM 1240 C CA . LYS A 1 172 ? -1.801 13.510 -16.126 1.00 75.00 172 LYS A CA 1
ATOM 1241 C C . LYS A 1 172 ? -2.062 12.637 -14.904 1.00 75.00 172 LYS A C 1
ATOM 1243 O O . LYS A 1 172 ? -1.174 11.928 -14.442 1.00 75.00 172 LYS A O 1
ATOM 1248 N N . SER A 1 173 ? -3.310 12.626 -14.434 1.00 71.69 173 SER A N 1
ATOM 1249 C CA . SER A 1 173 ? -3.777 11.592 -13.506 1.00 71.69 173 SER A CA 1
ATOM 1250 C C . SER A 1 173 ? -4.019 10.294 -14.275 1.00 71.69 173 SER A C 1
ATOM 1252 O O . SER A 1 173 ? -4.731 10.285 -15.283 1.00 71.69 173 SER A O 1
ATOM 1254 N N . THR A 1 174 ? -3.407 9.202 -13.824 1.00 82.25 174 THR A N 1
ATOM 1255 C CA . THR A 1 174 ? -3.613 7.863 -14.392 1.00 82.25 174 THR A CA 1
ATOM 1256 C C . THR A 1 174 ? -4.438 7.003 -13.434 1.00 82.25 174 THR A C 1
ATOM 1258 O O . THR A 1 174 ? -4.477 7.255 -12.224 1.00 82.25 174 THR A O 1
ATOM 1261 N N . SER A 1 175 ? -5.103 5.974 -13.967 1.00 89.44 175 SER A N 1
ATOM 1262 C CA . SER A 1 175 ? -5.819 4.981 -13.152 1.00 89.44 175 SER A CA 1
ATOM 1263 C C . SER A 1 175 ? -4.888 4.343 -12.120 1.00 89.44 175 SER A C 1
ATOM 1265 O O . SER A 1 175 ? -5.240 4.289 -10.948 1.00 89.44 175 SER A O 1
ATOM 1267 N N . VAL A 1 176 ? -3.661 4.009 -12.527 1.00 91.94 176 VAL A N 1
ATOM 1268 C CA . VAL A 1 176 ? -2.607 3.435 -11.675 1.00 91.94 176 VAL A CA 1
ATOM 1269 C C . VAL A 1 176 ? -2.316 4.307 -10.450 1.00 91.94 176 VAL A C 1
ATOM 1271 O O . VAL A 1 176 ? -2.291 3.816 -9.323 1.00 91.94 176 VAL A O 1
ATOM 1274 N N . HIS A 1 177 ? -2.160 5.624 -10.634 1.00 89.50 177 HIS A N 1
ATOM 1275 C CA . HIS A 1 177 ? -1.939 6.538 -9.508 1.00 89.50 177 HIS A CA 1
ATOM 1276 C C . HIS A 1 177 ? -3.163 6.595 -8.586 1.00 89.50 177 HIS A C 1
ATOM 1278 O O . HIS A 1 177 ? -3.026 6.641 -7.367 1.00 89.50 177 HIS A O 1
ATOM 1284 N N . SER A 1 178 ? -4.374 6.530 -9.144 1.00 90.69 178 SER A N 1
ATOM 1285 C CA . SER A 1 178 ? -5.598 6.471 -8.337 1.00 90.69 178 SER A CA 1
ATOM 1286 C C . SER A 1 178 ? -5.683 5.169 -7.526 1.00 90.69 178 SER A C 1
ATOM 1288 O O . SER A 1 178 ? -6.062 5.205 -6.355 1.00 90.69 178 SER A O 1
ATOM 1290 N N . HIS A 1 179 ? -5.279 4.035 -8.109 1.00 94.69 179 HIS A N 1
ATOM 1291 C CA . HIS A 1 179 ? -5.212 2.740 -7.428 1.00 94.69 179 HIS A CA 1
ATOM 1292 C C . HIS A 1 179 ? -4.177 2.753 -6.292 1.00 94.69 179 HIS A C 1
ATOM 1294 O O . HIS A 1 179 ? -4.494 2.372 -5.165 1.00 94.69 179 HIS A O 1
ATOM 1300 N N . ALA A 1 180 ? -2.972 3.273 -6.537 1.00 93.62 180 ALA A N 1
ATOM 1301 C CA . ALA A 1 180 ? -1.938 3.398 -5.510 1.00 93.62 180 ALA A CA 1
ATOM 1302 C C . ALA A 1 180 ? -2.344 4.350 -4.375 1.00 93.62 180 ALA A C 1
ATOM 1304 O O . ALA A 1 180 ? -2.172 4.019 -3.201 1.00 93.62 180 ALA A O 1
ATOM 1305 N N . GLN A 1 181 ? -2.966 5.492 -4.693 1.00 91.06 181 GLN A N 1
ATOM 1306 C CA . GLN A 1 181 ? -3.477 6.415 -3.676 1.00 91.06 181 GLN A CA 1
ATOM 1307 C C . GLN A 1 181 ? -4.562 5.756 -2.819 1.00 91.06 181 GLN A C 1
ATOM 1309 O O . GLN A 1 181 ? -4.599 5.953 -1.603 1.00 91.06 181 GLN A O 1
ATOM 1314 N N . PHE A 1 182 ? -5.439 4.961 -3.437 1.00 92.81 182 PHE A N 1
ATOM 1315 C CA . PHE A 1 182 ? -6.452 4.191 -2.724 1.00 92.81 182 PHE A CA 1
ATOM 1316 C C . PHE A 1 182 ? -5.818 3.196 -1.742 1.00 92.81 182 PHE A C 1
ATOM 1318 O O . PHE A 1 182 ? -6.238 3.142 -0.584 1.00 92.81 182 PHE A O 1
ATOM 1325 N N . VAL A 1 183 ? -4.775 2.470 -2.158 1.00 93.75 183 VAL A N 1
ATOM 1326 C CA . VAL A 1 183 ? -4.022 1.560 -1.280 1.00 93.75 183 VAL A CA 1
ATOM 1327 C C . VAL A 1 183 ? -3.386 2.322 -0.111 1.00 93.75 183 VAL A C 1
ATOM 1329 O O . VAL A 1 183 ? -3.618 1.955 1.037 1.00 93.75 183 VAL A O 1
ATOM 1332 N N . ILE A 1 184 ? -2.671 3.424 -0.363 1.00 90.62 184 ILE A N 1
ATOM 1333 C CA . ILE A 1 184 ? -2.007 4.236 0.682 1.00 90.62 184 ILE A CA 1
ATOM 1334 C C . ILE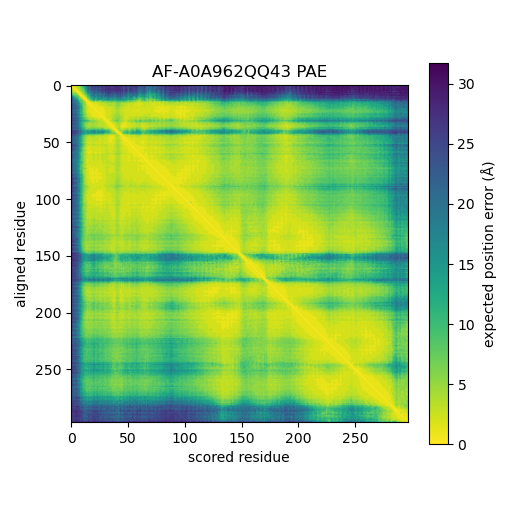 A 1 184 ? -3.012 4.804 1.696 1.00 90.62 184 ILE A C 1
ATOM 1336 O O . ILE A 1 184 ? -2.781 4.776 2.911 1.00 90.62 184 ILE A O 1
ATOM 1340 N N . ASN A 1 185 ? -4.155 5.298 1.216 1.00 88.56 185 ASN A N 1
ATOM 1341 C CA . ASN A 1 185 ? -5.222 5.790 2.086 1.00 88.56 185 ASN A CA 1
ATOM 1342 C C . ASN A 1 185 ? -5.791 4.662 2.951 1.00 88.56 185 ASN A C 1
ATOM 1344 O O . ASN A 1 185 ? -6.008 4.857 4.143 1.00 88.56 185 ASN A O 1
ATOM 1348 N N . THR A 1 186 ? -5.984 3.478 2.368 1.00 90.88 186 THR A N 1
ATOM 1349 C CA . THR A 1 186 ? -6.526 2.324 3.092 1.00 90.88 186 THR A CA 1
ATOM 1350 C C . THR A 1 186 ? -5.533 1.777 4.119 1.00 90.88 186 THR A C 1
ATOM 1352 O O . THR A 1 186 ? -5.941 1.425 5.221 1.00 90.88 186 THR A O 1
ATOM 1355 N N . LEU A 1 187 ? -4.228 1.777 3.820 1.00 89.31 187 LEU A N 1
ATOM 1356 C CA . LEU A 1 187 ? -3.183 1.469 4.804 1.00 89.31 187 LEU A CA 1
ATOM 1357 C C . LEU A 1 187 ? -3.258 2.436 5.994 1.00 89.31 187 LEU A C 1
ATOM 1359 O O . LEU A 1 187 ? -3.258 2.004 7.139 1.00 89.31 187 LEU A O 1
ATOM 1363 N N . SER A 1 188 ? -3.432 3.736 5.746 1.00 85.56 188 SER A N 1
ATOM 1364 C CA . SER A 1 188 ? -3.533 4.752 6.813 1.00 85.56 188 SER A CA 1
ATOM 1365 C C . SER A 1 188 ? -4.723 4.549 7.764 1.00 85.56 188 SER A C 1
ATOM 1367 O O . SER A 1 188 ? -4.683 5.001 8.911 1.00 85.56 188 SER A O 1
ATOM 1369 N N . ASP A 1 189 ? -5.768 3.864 7.300 1.00 87.94 189 ASP A N 1
ATOM 1370 C CA . ASP A 1 189 ? -6.942 3.513 8.096 1.00 87.94 189 ASP A CA 1
ATOM 1371 C C . ASP A 1 189 ? -6.741 2.242 8.945 1.00 87.94 189 ASP A C 1
ATOM 1373 O O . ASP A 1 189 ? -7.496 2.018 9.887 1.00 87.94 189 ASP A O 1
ATOM 1377 N N . LEU A 1 190 ? -5.751 1.402 8.632 1.00 88.38 190 LEU A N 1
ATOM 1378 C CA . LEU A 1 190 ? -5.511 0.121 9.303 1.00 88.38 190 LEU A CA 1
ATOM 1379 C C . LEU A 1 190 ? -4.365 0.213 10.313 1.00 88.38 190 LEU A C 1
ATOM 1381 O O . LEU A 1 190 ? -3.411 0.946 10.050 1.00 88.38 190 LEU A O 1
ATOM 1385 N N . PRO A 1 191 ? -4.385 -0.556 11.419 1.00 86.19 191 PRO A N 1
ATOM 1386 C CA . PRO A 1 191 ? -3.228 -0.691 12.299 1.00 86.19 191 PRO A CA 1
ATOM 1387 C C . PRO A 1 191 ? -1.973 -1.077 11.507 1.00 86.19 191 PRO A C 1
ATOM 1389 O O . PRO A 1 191 ? -2.028 -1.970 10.659 1.00 86.19 191 PRO A O 1
ATOM 1392 N N . THR A 1 192 ? -0.832 -0.450 11.801 1.00 81.38 192 THR A N 1
ATOM 1393 C CA . THR A 1 192 ? 0.442 -0.663 11.077 1.00 81.38 192 THR A CA 1
ATOM 1394 C C . THR A 1 192 ? 0.853 -2.131 10.975 1.00 81.38 192 THR A C 1
ATOM 1396 O O . THR A 1 192 ? 1.355 -2.575 9.945 1.00 81.38 192 THR A O 1
ATOM 1399 N N . LYS A 1 193 ? 0.568 -2.933 12.004 1.00 80.94 193 LYS A N 1
ATOM 1400 C CA . LYS A 1 193 ? 0.838 -4.376 11.991 1.00 80.94 193 LYS A CA 1
ATOM 1401 C C . LYS A 1 193 ? 0.086 -5.151 10.902 1.00 80.94 193 LYS A C 1
ATOM 1403 O O . LYS A 1 193 ? 0.591 -6.164 10.429 1.00 80.94 193 LYS A O 1
ATOM 1408 N N . SER A 1 194 ? -1.083 -4.673 10.470 1.00 83.81 194 SER A N 1
ATOM 1409 C CA . SER A 1 194 ? -1.857 -5.299 9.391 1.00 83.81 194 SER A CA 1
ATOM 1410 C C . SER A 1 194 ? -1.238 -5.035 8.016 1.00 83.81 194 SER A C 1
ATOM 1412 O O . SER A 1 194 ? -1.576 -5.721 7.054 1.00 83.81 194 SER A O 1
ATOM 1414 N N . TRP A 1 195 ? -0.314 -4.074 7.895 1.00 85.06 195 TRP A N 1
ATOM 1415 C CA . TRP A 1 195 ? 0.260 -3.684 6.606 1.00 85.06 195 TRP A CA 1
ATOM 1416 C C . TRP A 1 195 ? 1.244 -4.725 6.079 1.00 85.06 195 TRP A C 1
ATOM 1418 O O . TRP A 1 195 ? 1.343 -4.912 4.869 1.00 85.06 195 TRP A O 1
ATOM 1428 N N . ALA A 1 196 ? 1.942 -5.438 6.972 1.00 85.56 196 ALA A N 1
ATOM 1429 C CA . ALA A 1 196 ? 3.005 -6.383 6.623 1.00 85.56 196 ALA A CA 1
ATOM 1430 C C . ALA A 1 196 ? 2.578 -7.419 5.566 1.00 85.56 196 ALA A C 1
ATOM 1432 O O . ALA A 1 196 ? 3.383 -7.801 4.719 1.00 85.56 196 ALA A O 1
ATOM 1433 N N . ARG A 1 197 ? 1.299 -7.819 5.567 1.00 86.00 197 ARG A N 1
ATOM 1434 C CA . ARG A 1 197 ? 0.730 -8.790 4.619 1.00 86.00 197 ARG A CA 1
ATOM 1435 C C . ARG A 1 197 ? 0.692 -8.299 3.167 1.00 86.00 197 ARG A C 1
ATOM 1437 O O . ARG A 1 197 ? 0.688 -9.118 2.256 1.00 86.00 197 ARG A O 1
ATOM 1444 N N . ALA A 1 198 ? 0.655 -6.983 2.947 1.00 87.00 198 ALA A N 1
ATOM 1445 C CA . ALA A 1 198 ? 0.546 -6.392 1.615 1.00 87.00 198 ALA A CA 1
ATOM 1446 C C . ALA A 1 198 ? 1.861 -6.490 0.827 1.00 87.00 198 ALA A C 1
ATOM 1448 O O . ALA A 1 198 ? 1.864 -6.717 -0.383 1.00 87.00 198 ALA A O 1
ATOM 1449 N N . PHE A 1 199 ? 2.991 -6.314 1.514 1.00 91.81 199 PHE A N 1
ATOM 1450 C CA . PHE A 1 199 ? 4.265 -6.042 0.853 1.00 91.81 199 PHE A CA 1
ATOM 1451 C C . PHE A 1 199 ? 4.907 -7.223 0.122 1.00 91.81 199 PHE A C 1
ATOM 1453 O O . PHE A 1 199 ? 5.490 -6.962 -0.921 1.00 91.81 199 PHE A O 1
ATOM 1460 N N . PRO A 1 200 ? 4.775 -8.500 0.537 1.00 93.94 200 PRO A N 1
ATOM 1461 C CA . PRO A 1 200 ? 5.322 -9.610 -0.244 1.00 93.94 200 PRO A CA 1
ATOM 1462 C C . PRO A 1 200 ? 4.803 -9.659 -1.690 1.00 93.94 200 PRO A C 1
ATOM 1464 O O . PRO A 1 200 ? 5.575 -9.887 -2.620 1.00 93.94 200 PRO A O 1
ATOM 1467 N N . ALA A 1 201 ? 3.507 -9.398 -1.897 1.00 94.44 201 ALA A N 1
ATOM 1468 C CA . ALA A 1 201 ? 2.910 -9.370 -3.232 1.00 94.44 201 ALA A CA 1
ATOM 1469 C C . ALA A 1 201 ? 3.352 -8.134 -4.036 1.00 94.44 201 ALA A C 1
ATOM 1471 O O . ALA A 1 201 ? 3.639 -8.241 -5.230 1.00 94.44 201 ALA A O 1
ATOM 1472 N N . VAL A 1 202 ? 3.458 -6.977 -3.373 1.00 95.94 202 VAL A N 1
ATOM 1473 C CA . VAL A 1 202 ? 3.981 -5.739 -3.972 1.00 95.94 202 VAL A CA 1
ATOM 1474 C C . VAL A 1 202 ? 5.438 -5.920 -4.403 1.00 95.94 202 VAL A C 1
ATOM 1476 O O . VAL A 1 202 ? 5.758 -5.639 -5.553 1.00 95.94 202 VAL A O 1
ATOM 1479 N N . ASP A 1 203 ? 6.294 -6.465 -3.539 1.00 94.88 203 ASP A N 1
ATOM 1480 C CA . ASP A 1 203 ? 7.716 -6.712 -3.805 1.00 94.88 203 ASP A CA 1
ATOM 1481 C C . ASP A 1 203 ? 7.898 -7.669 -5.002 1.00 94.88 203 ASP A C 1
ATOM 1483 O O . ASP A 1 203 ? 8.678 -7.394 -5.921 1.00 94.88 203 ASP A O 1
ATOM 1487 N N . ALA A 1 204 ? 7.118 -8.756 -5.060 1.00 96.19 204 ALA A N 1
ATOM 1488 C CA . ALA A 1 204 ? 7.134 -9.690 -6.189 1.00 96.19 204 ALA A CA 1
ATOM 1489 C C . ALA A 1 204 ? 6.700 -9.027 -7.511 1.00 96.19 204 ALA A C 1
ATOM 1491 O O . ALA A 1 204 ? 7.293 -9.262 -8.574 1.00 96.19 204 ALA A O 1
ATOM 1492 N N . ARG A 1 205 ? 5.681 -8.159 -7.460 1.00 97.12 205 ARG A N 1
ATOM 1493 C CA . ARG A 1 205 ? 5.226 -7.415 -8.638 1.00 97.12 205 ARG A CA 1
ATOM 1494 C C . ARG A 1 205 ? 6.238 -6.361 -9.072 1.00 97.12 205 ARG A C 1
ATOM 1496 O O . ARG A 1 205 ? 6.463 -6.242 -10.274 1.00 97.12 205 ARG A O 1
ATOM 1503 N N . ILE A 1 206 ? 6.887 -5.660 -8.138 1.00 95.50 206 ILE A N 1
ATOM 1504 C CA . ILE A 1 206 ? 7.971 -4.711 -8.436 1.00 95.50 206 ILE A CA 1
ATOM 1505 C C . ILE A 1 206 ? 9.058 -5.406 -9.247 1.00 95.50 206 ILE A C 1
ATOM 1507 O O . ILE A 1 206 ? 9.423 -4.893 -10.298 1.00 95.50 206 ILE A O 1
ATOM 1511 N N . ALA A 1 207 ? 9.533 -6.580 -8.819 1.00 94.81 207 ALA A N 1
ATOM 1512 C CA . ALA A 1 207 ? 10.563 -7.317 -9.553 1.00 94.81 207 ALA A CA 1
ATOM 1513 C C . ALA A 1 207 ? 10.127 -7.646 -10.994 1.00 94.81 207 ALA A C 1
ATOM 1515 O O . ALA A 1 207 ? 10.882 -7.434 -11.943 1.00 94.81 207 ALA A O 1
ATOM 1516 N N . THR A 1 208 ? 8.879 -8.089 -11.166 1.00 96.31 208 THR A N 1
ATOM 1517 C CA . THR A 1 208 ? 8.313 -8.430 -12.482 1.00 96.31 208 THR A CA 1
ATOM 1518 C C . THR A 1 208 ? 8.206 -7.209 -13.400 1.00 96.31 208 THR A C 1
ATOM 1520 O O . THR A 1 208 ? 8.653 -7.242 -14.546 1.00 96.31 208 THR A O 1
ATOM 1523 N N . VAL A 1 209 ? 7.622 -6.112 -12.908 1.00 96.56 209 VAL A N 1
ATOM 1524 C CA . VAL A 1 209 ? 7.434 -4.887 -13.701 1.00 96.56 209 VAL A CA 1
ATOM 1525 C C . VAL A 1 209 ? 8.777 -4.208 -13.967 1.00 96.56 209 VAL A C 1
ATOM 1527 O O . VAL A 1 209 ? 8.990 -3.685 -15.057 1.00 96.56 209 VAL A O 1
ATOM 1530 N N . ARG A 1 210 ? 9.718 -4.270 -13.018 1.00 95.06 210 ARG A N 1
ATOM 1531 C CA . ARG A 1 210 ? 11.088 -3.779 -13.193 1.00 95.06 210 ARG A CA 1
ATOM 1532 C C . ARG A 1 210 ? 11.778 -4.465 -14.366 1.00 95.06 210 ARG A C 1
ATOM 1534 O O . ARG A 1 210 ? 12.330 -3.766 -15.210 1.00 95.06 210 ARG A O 1
ATOM 1541 N N . GLN A 1 211 ? 11.706 -5.795 -14.447 1.00 94.56 211 GLN A N 1
ATOM 1542 C CA . GLN A 1 211 ? 12.278 -6.531 -15.574 1.00 94.56 211 GLN A CA 1
ATOM 1543 C C . GLN A 1 211 ? 11.631 -6.117 -16.899 1.00 94.56 211 GLN A C 1
ATOM 1545 O O . GLN A 1 211 ? 12.337 -5.813 -17.854 1.00 94.56 211 GLN A O 1
ATOM 1550 N N . TRP A 1 212 ? 10.300 -6.001 -16.935 1.00 96.44 212 TRP A N 1
ATOM 1551 C CA . TRP A 1 212 ? 9.595 -5.535 -18.130 1.00 96.44 212 TRP A CA 1
ATOM 1552 C C . TRP A 1 212 ? 10.059 -4.139 -18.578 1.00 96.44 212 TRP A C 1
ATOM 1554 O O . TRP A 1 212 ? 10.277 -3.919 -19.764 1.00 96.44 212 TRP A O 1
ATOM 1564 N N . VAL A 1 213 ? 10.254 -3.202 -17.640 1.00 94.88 213 VAL A N 1
ATOM 1565 C CA . VAL A 1 213 ? 10.740 -1.842 -17.942 1.00 94.88 213 VAL A CA 1
ATOM 1566 C C . VAL A 1 213 ? 12.160 -1.867 -18.512 1.00 94.88 213 VAL A C 1
ATOM 1568 O O . VAL A 1 213 ? 12.457 -1.093 -19.424 1.00 94.88 213 VAL A O 1
ATOM 1571 N N . ILE A 1 214 ? 13.029 -2.749 -18.004 1.00 93.56 214 ILE A N 1
ATOM 1572 C CA . ILE A 1 214 ? 14.372 -2.958 -18.562 1.00 93.56 214 ILE A CA 1
ATOM 1573 C C . ILE A 1 214 ? 14.265 -3.463 -20.005 1.00 93.56 214 ILE A C 1
ATOM 1575 O O . ILE A 1 214 ? 14.898 -2.899 -20.900 1.00 93.56 214 ILE A O 1
ATOM 1579 N N . ASP A 1 215 ? 13.451 -4.492 -20.237 1.00 95.38 215 ASP A N 1
ATOM 1580 C CA . ASP A 1 215 ? 13.301 -5.123 -21.549 1.00 95.38 215 ASP A CA 1
ATOM 1581 C C . ASP A 1 215 ? 12.706 -4.153 -22.582 1.00 95.38 215 ASP A C 1
ATOM 1583 O O . ASP A 1 215 ? 13.230 -4.037 -23.691 1.00 95.38 215 ASP A O 1
ATOM 1587 N N . ASP A 1 216 ? 11.670 -3.394 -22.208 1.00 95.25 216 ASP A N 1
ATOM 1588 C CA . ASP A 1 216 ? 11.063 -2.343 -23.034 1.00 95.25 216 ASP A CA 1
ATOM 1589 C C . ASP A 1 216 ? 12.080 -1.255 -23.411 1.00 95.25 216 ASP A C 1
ATOM 1591 O O . ASP A 1 216 ? 12.229 -0.909 -24.586 1.00 95.25 216 ASP A O 1
ATOM 1595 N N . ALA A 1 217 ? 12.835 -0.739 -22.436 1.00 94.44 217 ALA A N 1
ATOM 1596 C CA . ALA A 1 217 ? 13.846 0.282 -22.694 1.00 94.44 217 ALA A CA 1
ATOM 1597 C C . ALA A 1 217 ? 14.956 -0.231 -23.628 1.00 94.44 217 ALA A C 1
ATOM 1599 O O . ALA A 1 217 ? 15.350 0.468 -24.567 1.00 94.44 217 ALA A O 1
ATOM 1600 N N . ASN A 1 218 ? 15.421 -1.465 -23.421 1.00 95.31 218 ASN A N 1
ATOM 1601 C CA . ASN A 1 218 ? 16.414 -2.101 -24.285 1.00 95.31 218 ASN A CA 1
ATOM 1602 C C . ASN A 1 218 ? 15.878 -2.319 -25.706 1.00 95.31 218 ASN A C 1
ATOM 1604 O O . ASN A 1 218 ? 16.592 -2.061 -26.676 1.00 95.31 218 ASN A O 1
ATOM 1608 N N . ALA A 1 219 ? 14.619 -2.739 -25.851 1.00 96.56 219 ALA A N 1
ATOM 1609 C CA . ALA A 1 219 ? 13.976 -2.893 -27.152 1.00 96.56 219 ALA A CA 1
ATOM 1610 C C . ALA A 1 219 ? 13.891 -1.554 -27.904 1.00 96.56 219 ALA A C 1
ATOM 1612 O O . ALA A 1 219 ? 14.233 -1.496 -29.085 1.00 96.56 219 ALA A O 1
ATOM 1613 N N . GLN A 1 220 ? 13.517 -0.465 -27.224 1.00 95.88 220 GLN A N 1
ATOM 1614 C CA . GLN A 1 220 ? 13.480 0.875 -27.821 1.00 95.88 220 GLN A CA 1
ATOM 1615 C C . GLN A 1 220 ? 14.872 1.364 -28.240 1.00 95.88 220 GLN A C 1
ATOM 1617 O O . GLN A 1 220 ? 15.021 1.927 -29.326 1.00 95.88 220 GLN A O 1
ATOM 1622 N N . ILE A 1 221 ? 15.899 1.126 -27.414 1.00 96.62 221 ILE A N 1
ATOM 1623 C CA . ILE A 1 221 ? 17.291 1.438 -27.764 1.00 96.62 221 ILE A CA 1
ATOM 1624 C C . ILE A 1 221 ? 17.683 0.687 -29.040 1.00 96.62 221 ILE A C 1
ATOM 1626 O O . ILE A 1 221 ? 18.102 1.318 -30.013 1.00 96.62 221 ILE A O 1
ATOM 1630 N N . ASN A 1 222 ? 17.473 -0.630 -29.074 1.00 96.94 222 ASN A N 1
ATOM 1631 C CA . ASN A 1 222 ? 17.841 -1.480 -30.207 1.00 96.94 222 ASN A CA 1
ATOM 1632 C C . ASN A 1 222 ? 17.057 -1.160 -31.488 1.00 96.94 222 ASN A C 1
ATOM 1634 O O . ASN A 1 222 ? 17.601 -1.284 -32.581 1.00 96.94 222 ASN A O 1
ATOM 1638 N N . ALA A 1 223 ? 15.816 -0.684 -31.372 1.00 97.44 223 ALA A N 1
ATOM 1639 C CA . ALA A 1 223 ? 14.989 -0.275 -32.507 1.00 97.44 223 ALA A CA 1
ATOM 1640 C C . ALA A 1 223 ? 15.418 1.061 -33.148 1.00 97.44 223 ALA A C 1
ATOM 1642 O O . ALA A 1 223 ? 14.847 1.469 -34.161 1.00 97.44 223 ALA A O 1
ATOM 1643 N N . THR A 1 224 ? 16.406 1.766 -32.585 1.00 97.62 224 THR A N 1
ATOM 1644 C CA . THR A 1 224 ? 16.878 3.038 -33.148 1.00 97.62 224 THR A CA 1
ATOM 1645 C C . THR A 1 224 ? 17.448 2.829 -34.557 1.00 97.62 224 THR A C 1
ATOM 1647 O O . THR A 1 224 ? 18.317 1.974 -34.703 1.00 97.62 224 THR A O 1
ATOM 1650 N N . PRO A 1 225 ? 17.019 3.582 -35.591 1.00 97.12 225 PRO A N 1
ATOM 1651 C CA . PRO A 1 225 ? 17.466 3.364 -36.969 1.00 97.12 225 PRO A CA 1
ATOM 1652 C C . PRO A 1 225 ? 18.975 3.535 -37.180 1.00 97.12 225 PRO A C 1
ATOM 1654 O O . PRO A 1 225 ? 19.613 4.354 -36.522 1.00 97.12 225 PRO A O 1
ATOM 1657 N N . GLU A 1 226 ? 19.520 2.828 -38.169 1.00 97.38 226 GLU A N 1
ATOM 1658 C CA . GLU A 1 226 ? 20.935 2.884 -38.575 1.00 97.38 226 GLU A CA 1
ATOM 1659 C C . GLU A 1 226 ? 21.206 4.092 -39.472 1.00 97.38 226 GLU A C 1
ATOM 1661 O O . GLU A 1 226 ? 21.501 3.982 -40.656 1.00 97.38 226 GLU A O 1
ATOM 1666 N N . THR A 1 227 ? 21.015 5.284 -38.907 1.00 96.06 227 THR A N 1
ATOM 1667 C CA . THR A 1 227 ? 21.194 6.561 -39.602 1.00 96.06 227 THR A CA 1
ATOM 1668 C C . THR A 1 227 ? 21.854 7.593 -38.689 1.00 96.06 227 THR A C 1
ATOM 1670 O O . THR A 1 227 ? 21.845 7.464 -37.463 1.00 96.06 227 THR A O 1
ATOM 1673 N N . VAL A 1 228 ? 22.356 8.691 -39.265 1.00 93.81 228 VAL A N 1
ATOM 1674 C CA . VAL A 1 228 ? 22.882 9.839 -38.497 1.00 93.81 228 VAL A CA 1
ATOM 1675 C C . VAL A 1 228 ? 21.823 10.408 -37.542 1.00 93.81 228 VAL A C 1
ATOM 1677 O O . VAL A 1 228 ? 22.110 10.741 -36.389 1.00 93.81 228 VAL A O 1
ATOM 1680 N N . GLN A 1 229 ? 20.563 10.474 -37.985 1.00 95.75 229 GLN A N 1
ATOM 1681 C CA . GLN A 1 229 ? 19.449 10.879 -37.127 1.00 95.75 229 GLN A CA 1
ATOM 1682 C C . GLN A 1 229 ? 19.220 9.871 -35.989 1.00 95.75 229 GLN A C 1
ATOM 1684 O O . GLN A 1 229 ? 18.905 10.277 -34.867 1.00 95.75 229 GLN A O 1
ATOM 1689 N N . GLY A 1 230 ? 19.443 8.581 -36.253 1.00 96.25 230 GLY A N 1
ATOM 1690 C CA . GLY A 1 230 ? 19.443 7.509 -35.263 1.00 96.25 230 GLY A CA 1
ATOM 1691 C C . GLY A 1 230 ? 20.408 7.761 -34.105 1.00 96.25 230 GLY A C 1
ATOM 1692 O O . GLY A 1 230 ? 19.993 7.674 -32.954 1.00 96.25 230 GLY A O 1
ATOM 1693 N N . LEU A 1 231 ? 21.646 8.198 -34.362 1.00 95.88 231 LEU A N 1
ATOM 1694 C CA . LEU A 1 231 ? 22.607 8.544 -33.296 1.00 95.88 231 LEU A CA 1
ATOM 1695 C C . LEU A 1 231 ? 22.080 9.644 -32.360 1.00 95.88 231 LEU A C 1
ATOM 1697 O O . LEU A 1 231 ? 22.221 9.568 -31.136 1.00 95.88 231 LEU A O 1
ATOM 1701 N N . THR A 1 232 ? 21.422 10.659 -32.926 1.00 96.19 232 THR A N 1
ATOM 1702 C CA . THR A 1 232 ? 20.813 11.741 -32.137 1.00 96.19 232 THR A CA 1
ATOM 1703 C C . THR A 1 232 ? 19.623 11.231 -31.322 1.00 96.19 232 THR A C 1
ATOM 1705 O O . THR A 1 232 ? 19.471 11.587 -30.151 1.00 96.19 232 THR A O 1
ATOM 1708 N N . MET A 1 233 ? 18.783 10.386 -31.926 1.00 96.50 233 MET A N 1
ATOM 1709 C CA . MET A 1 233 ? 17.636 9.765 -31.264 1.00 96.50 233 MET A CA 1
ATOM 1710 C C . MET A 1 233 ? 18.076 8.868 -30.102 1.00 96.50 233 MET A C 1
ATOM 1712 O O . MET A 1 233 ? 17.517 8.983 -29.012 1.00 96.50 233 MET A O 1
ATOM 1716 N N . LEU A 1 234 ? 19.119 8.059 -30.302 1.00 96.94 234 LEU A N 1
ATOM 1717 C CA . LEU A 1 234 ? 19.690 7.165 -29.298 1.00 96.94 234 LEU A CA 1
ATOM 1718 C C . LEU A 1 234 ? 20.136 7.927 -28.045 1.00 96.94 234 LEU A C 1
ATOM 1720 O O . LEU A 1 234 ? 19.759 7.570 -26.930 1.00 96.94 234 LEU A O 1
ATOM 1724 N N . ASN A 1 235 ? 20.887 9.019 -28.217 1.00 95.56 235 ASN A N 1
ATOM 1725 C CA . ASN A 1 235 ? 21.362 9.824 -27.088 1.00 95.56 235 ASN A CA 1
ATOM 1726 C C . ASN A 1 235 ? 20.202 10.464 -26.304 1.00 95.56 235 ASN A C 1
ATOM 1728 O O . ASN A 1 235 ? 20.222 10.484 -25.071 1.00 95.56 235 ASN A O 1
ATOM 1732 N N . ARG A 1 236 ? 19.166 10.951 -27.003 1.00 94.94 236 ARG A N 1
ATOM 1733 C CA . ARG A 1 236 ? 17.957 11.494 -26.360 1.00 94.94 236 ARG A CA 1
ATOM 1734 C C . ARG A 1 236 ? 17.197 10.417 -25.592 1.00 94.94 236 ARG A C 1
ATOM 1736 O O . ARG A 1 236 ? 16.786 10.664 -24.461 1.00 94.94 236 ARG A O 1
ATOM 1743 N N . LEU A 1 237 ? 17.030 9.236 -26.186 1.00 94.19 237 LEU A N 1
ATOM 1744 C CA . LEU A 1 237 ? 16.340 8.110 -25.564 1.00 94.19 237 LEU A CA 1
ATOM 1745 C C . LEU A 1 237 ? 17.063 7.638 -24.298 1.00 94.19 237 LEU A C 1
ATOM 1747 O O . LEU A 1 237 ? 16.417 7.446 -23.270 1.00 94.19 237 LEU A O 1
ATOM 1751 N N . LEU A 1 238 ? 18.392 7.512 -24.345 1.00 94.12 238 LEU A N 1
ATOM 1752 C CA . LEU A 1 238 ? 19.204 7.123 -23.191 1.00 94.12 238 LEU A CA 1
ATOM 1753 C C . LEU A 1 238 ? 19.097 8.143 -22.053 1.00 94.12 238 LEU A C 1
ATOM 1755 O O . LEU A 1 238 ? 18.835 7.768 -20.911 1.00 94.12 238 LEU A O 1
ATOM 1759 N N . SER A 1 239 ? 19.256 9.435 -22.362 1.00 93.00 239 SER A N 1
ATOM 1760 C CA . SER A 1 239 ? 19.137 10.505 -21.366 1.00 93.00 239 SER A CA 1
ATOM 1761 C C . SER A 1 239 ? 17.753 10.504 -20.717 1.00 93.00 239 SER A C 1
ATOM 1763 O O . SER A 1 239 ? 17.652 10.483 -19.492 1.00 93.00 239 SER A O 1
ATOM 1765 N N . ARG A 1 240 ? 16.693 10.427 -21.531 1.00 89.81 240 ARG A N 1
ATOM 1766 C CA . ARG A 1 240 ? 15.310 10.358 -21.057 1.00 89.81 240 ARG A CA 1
ATOM 1767 C C . ARG A 1 240 ? 15.071 9.143 -20.163 1.00 89.81 240 ARG A C 1
ATOM 1769 O O . ARG A 1 240 ? 14.547 9.300 -19.067 1.00 89.81 240 ARG A O 1
ATOM 1776 N N . THR A 1 241 ? 15.482 7.956 -20.608 1.00 89.62 241 THR A N 1
ATOM 1777 C CA . THR A 1 241 ? 15.314 6.701 -19.859 1.00 89.62 241 THR A CA 1
ATOM 1778 C C . THR A 1 241 ? 15.981 6.799 -18.491 1.00 89.62 241 THR A C 1
ATOM 1780 O O . THR A 1 241 ? 15.351 6.520 -17.477 1.00 89.62 241 THR A O 1
ATOM 1783 N N . LYS A 1 242 ? 17.223 7.286 -18.428 1.00 89.81 242 LYS A N 1
ATOM 1784 C CA . LYS A 1 242 ? 17.931 7.458 -17.155 1.00 89.81 242 LYS A CA 1
ATOM 1785 C C . LYS A 1 242 ? 17.248 8.454 -16.225 1.00 89.81 242 LYS A C 1
ATOM 1787 O O . LYS A 1 242 ? 17.114 8.167 -15.041 1.00 89.81 242 LYS A O 1
ATOM 1792 N N . THR A 1 243 ? 16.803 9.599 -16.740 1.00 86.69 243 THR A N 1
ATOM 1793 C CA . THR A 1 243 ? 16.094 10.603 -15.934 1.00 86.69 243 THR A CA 1
ATOM 1794 C C . THR A 1 243 ? 14.765 10.073 -15.401 1.00 86.69 243 THR A C 1
ATOM 1796 O O . THR A 1 243 ? 14.443 10.292 -14.236 1.00 86.69 243 THR A O 1
ATOM 1799 N N . GLU A 1 244 ? 13.995 9.365 -16.226 1.00 82.06 244 GLU A N 1
ATOM 1800 C CA . GLU A 1 244 ? 12.704 8.805 -15.820 1.00 82.06 244 GLU A CA 1
ATOM 1801 C C . GLU A 1 244 ? 12.863 7.688 -14.780 1.00 82.06 244 GLU A C 1
ATOM 1803 O O . GLU A 1 244 ? 12.071 7.621 -13.840 1.00 82.06 244 GLU A O 1
ATOM 1808 N N . LEU A 1 245 ? 13.900 6.853 -14.912 1.00 84.88 245 LEU A N 1
ATOM 1809 C CA . LEU A 1 245 ? 14.119 5.675 -14.068 1.00 84.88 245 LEU A CA 1
ATOM 1810 C C . LEU A 1 245 ? 14.977 5.935 -12.817 1.00 84.88 245 LEU A C 1
ATOM 1812 O O . LEU A 1 245 ? 15.043 5.068 -11.947 1.00 84.88 245 LEU A O 1
ATOM 1816 N N . ALA A 1 246 ? 15.594 7.114 -12.680 1.00 82.19 246 ALA A N 1
ATOM 1817 C CA . ALA A 1 246 ? 16.521 7.434 -11.587 1.00 82.19 246 ALA A CA 1
ATOM 1818 C C . ALA A 1 246 ? 15.943 7.246 -10.171 1.00 82.19 246 ALA A C 1
ATOM 1820 O O . ALA A 1 246 ? 16.683 6.906 -9.254 1.00 82.19 246 ALA A O 1
ATOM 1821 N N . GLY A 1 247 ? 14.637 7.464 -9.985 1.00 76.19 247 GLY A N 1
ATOM 1822 C CA . GLY A 1 247 ? 13.971 7.278 -8.688 1.00 76.19 247 GLY A CA 1
ATOM 1823 C C . GLY A 1 247 ? 13.605 5.824 -8.368 1.00 76.19 247 GLY A C 1
ATOM 1824 O O . GLY A 1 247 ? 13.404 5.488 -7.205 1.00 76.19 247 GLY A O 1
ATOM 1825 N N . ALA A 1 248 ? 13.529 4.963 -9.386 1.00 79.56 248 ALA A N 1
ATOM 1826 C CA . ALA A 1 248 ? 13.036 3.591 -9.269 1.00 79.56 248 ALA A CA 1
ATOM 1827 C C . ALA A 1 248 ? 14.148 2.527 -9.334 1.00 79.56 248 ALA A C 1
ATOM 1829 O O . ALA A 1 248 ? 13.945 1.390 -8.898 1.00 79.56 248 ALA A O 1
ATOM 1830 N N . PHE A 1 249 ? 15.312 2.891 -9.875 1.00 85.75 249 PHE A N 1
ATOM 1831 C CA . PHE A 1 249 ? 16.429 1.988 -10.131 1.00 85.75 249 PHE A CA 1
ATOM 1832 C C . PHE A 1 249 ? 17.703 2.452 -9.416 1.00 85.75 249 PHE A C 1
ATOM 1834 O O . PHE A 1 249 ? 18.023 3.642 -9.435 1.00 85.75 249 PHE A O 1
ATOM 1841 N N . PRO A 1 250 ? 18.488 1.528 -8.835 1.00 86.00 250 PRO A N 1
ATOM 1842 C CA . PRO A 1 250 ? 19.817 1.851 -8.340 1.00 86.00 250 PRO A CA 1
ATOM 1843 C C . PRO A 1 250 ? 20.758 2.210 -9.499 1.00 86.00 250 PRO A C 1
ATOM 1845 O O . PRO A 1 250 ? 20.621 1.716 -10.620 1.00 86.00 250 PRO A O 1
ATOM 1848 N N . ALA A 1 251 ? 21.779 3.023 -9.212 1.00 84.62 251 ALA A N 1
ATOM 1849 C CA . ALA A 1 251 ? 22.734 3.500 -10.217 1.00 84.62 251 ALA A CA 1
ATOM 1850 C C . ALA A 1 251 ? 23.415 2.367 -11.011 1.00 84.62 251 ALA A C 1
ATOM 1852 O O . ALA A 1 251 ? 23.654 2.516 -12.207 1.00 84.62 251 ALA A O 1
ATOM 1853 N N . ALA A 1 252 ? 23.682 1.226 -10.365 1.00 84.94 252 ALA A N 1
ATOM 1854 C CA . ALA A 1 252 ? 24.265 0.053 -11.015 1.00 84.94 252 ALA A CA 1
ATOM 1855 C C . ALA A 1 252 ? 23.340 -0.548 -12.089 1.00 84.94 252 ALA A C 1
ATOM 1857 O O . ALA A 1 252 ? 23.807 -0.895 -13.169 1.00 84.94 252 ALA A O 1
ATOM 1858 N N . GLU A 1 253 ? 22.031 -0.616 -11.831 1.00 86.56 253 GLU A N 1
ATOM 1859 C CA . GLU A 1 253 ? 21.059 -1.087 -12.825 1.00 86.56 253 GLU A CA 1
ATOM 1860 C C . GLU A 1 253 ? 20.889 -0.064 -13.957 1.00 86.56 253 GLU A C 1
ATOM 1862 O O . GLU A 1 253 ? 20.724 -0.444 -15.109 1.00 86.56 253 GLU A O 1
ATOM 1867 N N . LEU A 1 254 ? 21.001 1.239 -13.681 1.00 88.69 254 LEU A N 1
ATOM 1868 C CA . LEU A 1 254 ? 20.946 2.267 -14.731 1.00 88.69 254 LEU A CA 1
ATOM 1869 C C . LEU A 1 254 ? 22.149 2.220 -15.688 1.00 88.69 254 LEU A C 1
ATOM 1871 O O . LEU A 1 254 ? 22.020 2.623 -16.846 1.00 88.69 254 LEU A O 1
ATOM 1875 N N . ALA A 1 255 ? 23.305 1.732 -15.232 1.00 89.88 255 ALA A N 1
ATOM 1876 C CA . ALA A 1 255 ? 24.509 1.609 -16.054 1.00 89.88 255 ALA A CA 1
ATOM 1877 C C . ALA A 1 255 ? 24.369 0.552 -17.165 1.00 89.88 255 ALA A C 1
ATOM 1879 O O . ALA A 1 255 ? 25.041 0.645 -18.191 1.00 89.88 255 ALA A O 1
ATOM 1880 N N . GLN A 1 256 ? 23.465 -0.424 -17.020 1.00 92.31 256 GLN A N 1
ATOM 1881 C CA . GLN A 1 256 ? 23.251 -1.441 -18.056 1.00 92.31 256 GLN A CA 1
ATOM 1882 C C . GLN A 1 256 ? 22.741 -0.829 -19.373 1.00 92.31 256 GLN A C 1
ATOM 1884 O O . GLN A 1 256 ? 23.103 -1.287 -20.456 1.00 92.31 256 GLN A O 1
ATOM 1889 N N . PHE A 1 257 ? 21.966 0.259 -19.293 1.00 94.06 257 PHE A N 1
ATOM 1890 C CA . PHE A 1 257 ? 21.461 0.963 -20.471 1.00 94.06 257 PHE A CA 1
ATOM 1891 C C . PHE A 1 257 ? 22.584 1.639 -21.266 1.00 94.06 257 PHE A C 1
ATOM 1893 O O . PHE A 1 257 ? 22.467 1.773 -22.483 1.00 94.06 257 PHE A O 1
ATOM 1900 N N . ASP A 1 258 ? 23.691 2.022 -20.615 1.00 94.00 258 ASP A N 1
ATOM 1901 C CA . ASP A 1 258 ? 24.861 2.562 -21.316 1.00 94.00 258 ASP A CA 1
ATOM 1902 C C . ASP A 1 258 ? 25.524 1.510 -22.192 1.00 94.00 258 ASP A C 1
ATOM 1904 O O . ASP A 1 258 ? 25.908 1.815 -23.318 1.00 94.00 258 ASP A O 1
ATOM 1908 N N . ALA A 1 259 ? 25.636 0.273 -21.701 1.00 94.00 259 ALA A N 1
ATOM 1909 C CA . ALA A 1 259 ? 26.230 -0.820 -22.458 1.00 94.00 259 ALA A CA 1
ATOM 1910 C C . ALA A 1 259 ? 25.389 -1.157 -23.699 1.00 94.00 259 ALA A C 1
ATOM 1912 O O . ALA A 1 259 ? 25.929 -1.259 -24.801 1.00 94.00 259 ALA A O 1
ATOM 1913 N N . VAL A 1 260 ? 24.063 -1.250 -23.544 1.00 96.38 260 VAL A N 1
ATOM 1914 C CA . VAL A 1 260 ? 23.140 -1.502 -24.665 1.00 96.38 260 VAL A CA 1
ATOM 1915 C C . VAL A 1 260 ? 23.176 -0.347 -25.672 1.00 96.38 260 VAL A C 1
ATOM 1917 O O . VAL A 1 260 ? 23.279 -0.574 -26.877 1.00 96.38 260 VAL A O 1
ATOM 1920 N N . ALA A 1 261 ? 23.176 0.902 -25.198 1.00 97.06 261 ALA A N 1
ATOM 1921 C CA . ALA A 1 261 ? 23.287 2.066 -26.071 1.00 97.06 261 ALA A CA 1
ATOM 1922 C C . ALA A 1 261 ? 24.652 2.155 -26.774 1.00 97.06 261 ALA A C 1
ATOM 1924 O O . ALA A 1 261 ? 24.707 2.533 -27.940 1.00 97.06 261 ALA A O 1
ATOM 1925 N N . ALA A 1 262 ? 25.753 1.795 -26.110 1.00 97.56 262 ALA A N 1
ATOM 1926 C CA . ALA A 1 262 ? 27.078 1.756 -26.725 1.00 97.56 262 ALA A CA 1
ATOM 1927 C C . ALA A 1 262 ? 27.151 0.700 -27.836 1.00 97.56 262 ALA A C 1
ATOM 1929 O O . ALA A 1 262 ? 27.629 1.005 -28.928 1.00 97.56 262 ALA A O 1
ATOM 1930 N N . ALA A 1 263 ? 26.610 -0.499 -27.595 1.00 97.44 263 ALA A N 1
ATOM 1931 C CA . ALA A 1 263 ? 26.520 -1.545 -28.609 1.00 97.44 263 ALA A CA 1
ATOM 1932 C C . ALA A 1 263 ? 25.686 -1.089 -29.815 1.00 97.44 263 ALA A C 1
ATOM 1934 O O . ALA A 1 263 ? 26.115 -1.236 -30.960 1.00 97.44 263 ALA A O 1
ATOM 1935 N N . ARG A 1 264 ? 24.523 -0.462 -29.577 1.00 98.12 264 ARG A N 1
ATOM 1936 C CA . ARG A 1 264 ? 23.700 0.054 -30.676 1.00 98.12 264 ARG A CA 1
ATOM 1937 C C . ARG A 1 264 ? 24.387 1.188 -31.435 1.00 98.12 264 ARG A C 1
ATOM 1939 O O . ARG A 1 264 ? 24.275 1.235 -32.654 1.00 98.12 264 ARG A O 1
ATOM 1946 N N . ARG A 1 265 ? 25.107 2.076 -30.742 1.00 98.25 265 ARG A N 1
ATOM 1947 C CA . ARG A 1 265 ? 25.894 3.147 -31.370 1.00 98.25 265 ARG A CA 1
ATOM 1948 C C . ARG A 1 265 ? 26.921 2.579 -32.349 1.00 98.25 265 ARG A C 1
ATOM 1950 O O . ARG A 1 265 ? 26.935 3.028 -33.488 1.00 98.25 265 ARG A O 1
ATOM 1957 N N . GLY A 1 266 ? 27.690 1.570 -31.931 1.00 97.94 266 GLY A N 1
ATOM 1958 C CA . GLY A 1 266 ? 28.656 0.895 -32.804 1.00 97.94 266 GLY A CA 1
ATOM 1959 C C . GLY A 1 266 ? 27.998 0.314 -34.058 1.00 97.94 266 GLY A C 1
ATOM 1960 O O . GLY A 1 266 ? 28.444 0.590 -35.162 1.00 97.94 266 GLY A O 1
ATOM 1961 N N . ALA A 1 267 ? 26.857 -0.370 -33.911 1.00 97.75 267 ALA A N 1
ATOM 1962 C CA . ALA A 1 267 ? 26.116 -0.902 -35.060 1.00 97.75 267 ALA A CA 1
ATOM 1963 C C . ALA A 1 267 ? 25.641 0.190 -36.043 1.00 97.75 267 ALA A C 1
ATOM 1965 O O . ALA A 1 267 ? 25.655 -0.016 -37.254 1.00 97.75 267 ALA A O 1
ATOM 1966 N N . ILE A 1 268 ? 25.226 1.360 -35.540 1.00 97.38 268 ILE A N 1
ATOM 1967 C CA . ILE A 1 268 ? 24.842 2.493 -36.395 1.00 97.38 268 ILE A CA 1
ATOM 1968 C C . ILE A 1 268 ? 26.071 3.056 -37.125 1.00 97.38 268 ILE A C 1
ATOM 1970 O O . ILE A 1 268 ? 25.988 3.353 -38.314 1.00 97.38 268 ILE A O 1
ATOM 1974 N N . GLU A 1 269 ? 27.199 3.210 -36.433 1.00 97.19 269 GLU A N 1
ATOM 1975 C CA . GLU A 1 269 ? 28.452 3.701 -37.020 1.00 97.19 269 GLU A CA 1
ATOM 1976 C C . GLU A 1 269 ? 28.969 2.754 -38.113 1.00 97.19 269 GLU A C 1
ATOM 1978 O O . GLU A 1 269 ? 29.275 3.214 -39.213 1.00 97.19 269 GLU A O 1
ATOM 1983 N N . ASP A 1 270 ? 28.960 1.442 -37.866 1.00 97.69 270 ASP A N 1
ATOM 1984 C CA . ASP A 1 270 ? 29.346 0.420 -38.846 1.00 97.69 270 ASP A CA 1
ATOM 1985 C C . ASP A 1 270 ? 28.472 0.480 -40.109 1.00 97.69 270 ASP A C 1
ATOM 1987 O O . ASP A 1 270 ? 28.984 0.449 -41.231 1.00 97.69 270 ASP A O 1
ATOM 1991 N N . ALA A 1 271 ? 27.152 0.625 -39.947 1.00 96.69 271 ALA A N 1
ATOM 1992 C CA . ALA A 1 271 ? 26.222 0.753 -41.067 1.00 96.69 271 ALA A CA 1
ATOM 1993 C C . ALA A 1 271 ? 26.461 2.034 -41.885 1.00 96.69 271 ALA A C 1
ATOM 1995 O O . ALA A 1 271 ? 26.421 2.002 -43.118 1.00 96.69 271 ALA A O 1
ATOM 1996 N N . LEU A 1 272 ? 26.755 3.156 -41.218 1.0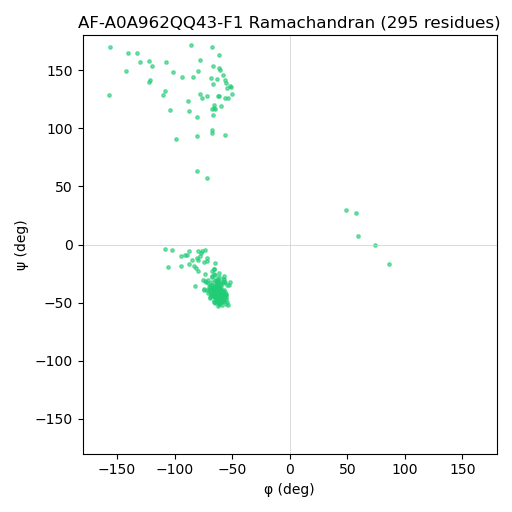0 95.38 272 LEU A N 1
ATOM 1997 C CA . LEU A 1 272 ? 27.086 4.421 -41.881 1.00 95.38 272 LEU A CA 1
ATOM 1998 C C . LEU A 1 272 ? 28.400 4.320 -42.666 1.00 95.38 272 LEU A C 1
ATOM 2000 O O . LEU A 1 272 ? 28.463 4.782 -43.806 1.00 95.38 272 LEU A O 1
ATOM 2004 N N . VAL A 1 273 ? 29.426 3.680 -42.097 1.00 96.00 273 VAL A N 1
ATOM 2005 C CA .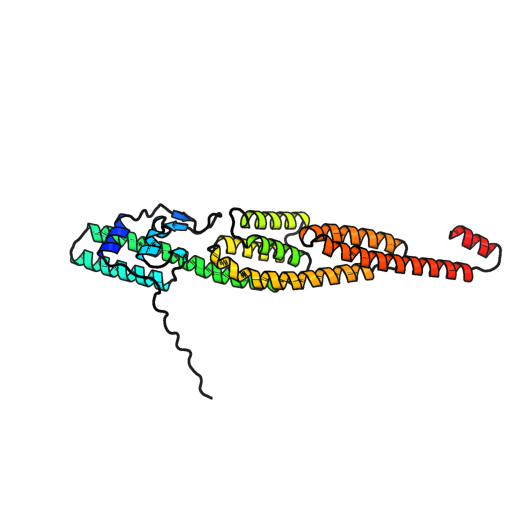 VAL A 1 273 ? 30.699 3.424 -42.788 1.00 96.00 273 VAL A CA 1
ATOM 2006 C C . VAL A 1 273 ? 30.478 2.521 -44.000 1.00 96.00 273 VAL A C 1
ATOM 2008 O O . VAL A 1 273 ? 30.939 2.845 -45.094 1.00 96.00 273 VAL A O 1
ATOM 2011 N N . ALA A 1 274 ? 29.729 1.427 -43.848 1.00 95.38 274 ALA A N 1
ATOM 2012 C CA . ALA A 1 274 ? 29.409 0.527 -44.953 1.00 95.38 274 ALA A CA 1
ATOM 2013 C C . ALA A 1 274 ? 28.660 1.251 -46.086 1.00 95.38 274 ALA A C 1
ATOM 2015 O O . ALA A 1 274 ? 28.977 1.059 -47.261 1.00 95.38 274 ALA A O 1
ATOM 2016 N N . GLN A 1 275 ? 27.712 2.131 -45.748 1.00 92.31 275 GLN A N 1
ATOM 2017 C CA . GLN A 1 275 ? 26.992 2.950 -46.723 1.00 92.31 275 GLN A CA 1
ATOM 2018 C C . GLN A 1 275 ? 27.921 3.926 -47.462 1.00 92.31 275 GLN A C 1
ATOM 2020 O O . GLN A 1 275 ? 27.801 4.081 -48.678 1.00 92.31 275 GLN A O 1
ATOM 2025 N N . GLN A 1 276 ? 28.850 4.573 -46.752 1.00 90.94 276 GLN A N 1
ATOM 2026 C CA . GLN A 1 276 ? 29.833 5.475 -47.359 1.00 90.94 276 GLN A CA 1
ATOM 2027 C C . GLN A 1 276 ? 30.787 4.731 -48.298 1.00 90.94 276 GLN A C 1
ATOM 2029 O O . GLN A 1 276 ? 31.001 5.186 -49.420 1.00 90.94 276 GLN A O 1
ATOM 2034 N N . LEU A 1 277 ? 31.309 3.574 -47.880 1.00 92.31 277 LEU A N 1
ATOM 2035 C CA . LEU A 1 277 ? 32.182 2.739 -48.710 1.00 92.31 277 LEU A CA 1
ATOM 2036 C C . LEU A 1 277 ? 31.465 2.259 -49.976 1.00 92.31 277 LEU A C 1
ATOM 2038 O O . LEU A 1 277 ? 31.992 2.429 -51.071 1.00 92.31 277 LEU A O 1
ATOM 2042 N N . ALA A 1 278 ? 30.225 1.777 -49.858 1.00 90.62 278 ALA A N 1
ATOM 2043 C CA . ALA A 1 278 ? 29.425 1.392 -51.020 1.00 90.62 278 ALA A CA 1
ATOM 2044 C C . ALA A 1 278 ? 29.162 2.575 -51.974 1.00 90.62 278 ALA A C 1
ATOM 2046 O O . ALA A 1 278 ? 29.147 2.404 -53.192 1.00 90.62 278 ALA A O 1
ATOM 2047 N N . GLY A 1 279 ? 28.974 3.786 -51.435 1.00 87.81 279 GLY A N 1
ATOM 2048 C CA . GLY A 1 279 ? 28.851 5.009 -52.230 1.00 87.81 279 GLY A CA 1
ATOM 2049 C C . GLY A 1 279 ? 30.137 5.378 -52.978 1.00 87.81 279 GLY A C 1
ATOM 2050 O O . GLY A 1 279 ? 30.063 5.826 -54.123 1.00 87.81 279 GLY A O 1
ATOM 2051 N N . ILE A 1 280 ? 31.301 5.157 -52.358 1.00 87.38 280 ILE A N 1
ATOM 2052 C CA . ILE A 1 280 ? 32.620 5.334 -52.982 1.00 87.38 280 ILE A CA 1
ATOM 2053 C C . ILE A 1 280 ? 32.820 4.320 -54.111 1.00 87.38 280 ILE A C 1
ATOM 2055 O O . ILE A 1 280 ? 33.153 4.722 -55.224 1.00 87.38 280 ILE A O 1
ATOM 2059 N N . ASP A 1 281 ? 32.547 3.041 -53.858 1.00 88.69 281 ASP A N 1
ATOM 2060 C CA . ASP A 1 281 ? 32.709 1.967 -54.846 1.00 88.69 281 ASP A CA 1
ATOM 2061 C C . ASP A 1 281 ? 31.763 2.123 -56.049 1.00 88.69 281 ASP A C 1
ATOM 2063 O O . ASP A 1 281 ? 32.105 1.760 -57.175 1.00 88.69 281 ASP A O 1
ATOM 2067 N N . ALA A 1 282 ? 30.572 2.691 -55.834 1.00 87.12 282 ALA A N 1
ATOM 2068 C CA . ALA A 1 282 ? 29.596 2.952 -56.891 1.00 87.12 282 ALA A CA 1
ATOM 2069 C C . ALA A 1 282 ? 29.881 4.231 -57.703 1.00 87.12 282 ALA A C 1
ATOM 2071 O O . ALA A 1 282 ? 29.242 4.457 -58.737 1.00 87.12 282 ALA A O 1
ATOM 2072 N N . ALA A 1 283 ? 30.797 5.097 -57.256 1.00 85.81 283 ALA A N 1
ATOM 2073 C CA . ALA A 1 283 ? 31.109 6.329 -57.967 1.00 85.81 283 ALA A CA 1
ATOM 2074 C C . ALA A 1 283 ? 31.892 6.019 -59.260 1.00 85.81 283 ALA A C 1
ATOM 2076 O O . ALA A 1 283 ? 32.919 5.340 -59.220 1.00 85.81 283 ALA A O 1
ATOM 2077 N N . PRO A 1 284 ? 31.459 6.524 -60.431 1.00 82.38 284 PRO A N 1
ATOM 2078 C CA . PRO A 1 284 ? 32.184 6.290 -61.672 1.00 82.38 284 PRO A CA 1
ATOM 2079 C C . PRO A 1 284 ? 33.580 6.919 -61.600 1.00 82.38 284 PRO A C 1
ATOM 2081 O O . PRO A 1 284 ? 33.735 8.029 -61.091 1.00 82.38 284 PRO A O 1
ATOM 2084 N N . ALA A 1 285 ? 34.588 6.248 -62.165 1.00 84.50 285 ALA A N 1
ATOM 2085 C CA . ALA A 1 285 ? 35.971 6.733 -62.248 1.00 84.50 285 ALA A CA 1
ATOM 2086 C C . ALA A 1 285 ? 36.124 7.881 -63.272 1.00 84.50 285 ALA A C 1
ATOM 2088 O O . ALA A 1 285 ? 36.870 7.797 -64.246 1.00 84.50 285 ALA A O 1
ATOM 2089 N N . THR A 1 286 ? 35.362 8.954 -63.077 1.00 89.19 286 THR A N 1
ATOM 2090 C CA . THR A 1 286 ? 35.304 10.148 -63.920 1.00 89.19 286 THR A CA 1
ATOM 2091 C C . THR A 1 286 ? 35.385 11.401 -63.050 1.00 89.19 286 THR A C 1
ATOM 2093 O O . THR A 1 286 ? 35.159 11.361 -61.839 1.00 89.19 286 THR A O 1
ATOM 2096 N N . ALA A 1 287 ? 35.665 12.552 -63.668 1.00 80.00 287 ALA A N 1
ATOM 2097 C CA . ALA A 1 287 ? 35.643 13.843 -62.975 1.00 80.00 287 ALA A CA 1
ATOM 2098 C C . ALA A 1 287 ? 34.277 14.141 -62.320 1.00 80.00 287 ALA A C 1
ATOM 2100 O O . ALA A 1 287 ? 34.210 14.805 -61.287 1.00 80.00 287 ALA A O 1
ATOM 2101 N N . GLU A 1 288 ? 33.187 13.618 -62.890 1.00 79.38 288 GLU A N 1
ATOM 2102 C CA . GLU A 1 288 ? 31.844 13.742 -62.324 1.00 79.38 288 GLU A CA 1
ATOM 2103 C C . GLU A 1 288 ? 31.670 12.888 -61.060 1.00 79.38 288 GLU A C 1
ATOM 2105 O O . GLU A 1 288 ? 31.123 13.374 -60.072 1.00 79.38 288 GLU A O 1
ATOM 2110 N N . GLY A 1 289 ? 32.189 11.654 -61.045 1.00 76.00 289 GLY A N 1
ATOM 2111 C CA . GLY A 1 289 ? 32.208 10.820 -59.840 1.00 76.00 289 GLY A CA 1
ATOM 2112 C C . GLY A 1 289 ? 33.048 11.434 -58.719 1.00 76.00 289 GLY A C 1
ATOM 2113 O O . GLY A 1 289 ? 32.589 11.498 -57.580 1.00 76.00 289 GLY A O 1
ATOM 2114 N N . LEU A 1 290 ? 34.213 12.004 -59.049 1.00 78.56 290 LEU A N 1
ATOM 2115 C CA . LEU A 1 290 ? 35.051 12.735 -58.090 1.00 78.56 290 LEU A CA 1
ATOM 2116 C C . LEU A 1 290 ? 34.319 13.954 -57.494 1.00 78.56 290 LEU A C 1
ATOM 2118 O O . LEU A 1 290 ? 34.377 14.184 -56.286 1.00 78.56 290 LEU A O 1
ATOM 2122 N N . ASN A 1 291 ? 33.592 14.715 -58.321 1.00 81.25 291 ASN A N 1
ATOM 2123 C CA . ASN A 1 291 ? 32.785 15.843 -57.850 1.00 81.25 291 ASN A CA 1
ATOM 2124 C C . ASN A 1 291 ? 31.613 15.400 -56.962 1.00 81.25 291 ASN A C 1
ATOM 2126 O O . ASN A 1 291 ? 31.316 16.084 -55.985 1.00 81.25 291 ASN A O 1
ATOM 2130 N N . ARG A 1 292 ? 30.970 14.258 -57.246 1.00 76.00 292 ARG A N 1
ATOM 2131 C CA . ARG A 1 292 ? 29.915 13.706 -56.374 1.00 76.00 292 ARG A CA 1
ATOM 2132 C C . ARG A 1 292 ? 30.460 13.287 -55.010 1.00 76.00 292 ARG A C 1
ATOM 2134 O O . ARG A 1 292 ? 29.839 13.612 -54.005 1.00 76.00 292 ARG A O 1
ATOM 2141 N N . LEU A 1 293 ? 31.627 12.640 -54.964 1.00 80.44 293 LEU A N 1
ATOM 2142 C CA . LEU A 1 293 ? 32.273 12.262 -53.701 1.00 80.44 293 LEU A CA 1
ATOM 2143 C C . LEU A 1 293 ? 32.652 13.486 -52.864 1.00 80.44 293 LEU A C 1
ATOM 2145 O O . LEU A 1 293 ? 32.401 13.503 -51.665 1.00 80.44 293 LEU A O 1
ATOM 2149 N N . ARG A 1 294 ? 33.164 14.544 -53.503 1.00 76.12 294 ARG A N 1
ATOM 2150 C CA . ARG A 1 294 ? 33.526 15.801 -52.832 1.00 76.12 294 ARG A CA 1
ATOM 2151 C C . ARG A 1 294 ? 32.329 16.556 -52.236 1.00 76.12 294 ARG A C 1
ATOM 2153 O O . ARG A 1 294 ? 32.514 17.347 -51.321 1.00 76.12 294 ARG A O 1
ATOM 2160 N N . LEU A 1 295 ? 31.127 16.368 -52.780 1.00 77.31 295 LEU A N 1
ATOM 2161 C CA . LEU A 1 295 ? 29.897 16.979 -52.258 1.00 77.31 295 LEU A CA 1
ATOM 2162 C C . LEU A 1 295 ? 29.221 16.127 -51.172 1.00 77.31 295 LEU A C 1
ATOM 2164 O O . LEU A 1 295 ? 28.356 16.636 -50.465 1.00 77.31 295 LEU A O 1
ATOM 2168 N N . ALA A 1 296 ? 29.578 14.844 -51.074 1.00 71.75 296 ALA A N 1
ATOM 2169 C CA . ALA A 1 296 ? 29.049 13.904 -50.088 1.00 71.75 296 ALA A CA 1
ATOM 2170 C C . ALA A 1 296 ? 29.921 13.792 -48.820 1.00 71.75 296 ALA A C 1
ATOM 2172 O O . ALA A 1 296 ? 29.432 13.299 -47.803 1.00 71.75 296 ALA A O 1
ATOM 2173 N N . SER A 1 297 ? 31.187 14.224 -48.897 1.00 61.81 297 SER A N 1
ATOM 2174 C CA . SER A 1 297 ? 32.128 14.382 -47.776 1.00 61.81 297 SER A CA 1
ATOM 2175 C C . SER A 1 297 ? 31.931 15.702 -47.040 1.00 61.81 297 SER A C 1
ATOM 2177 O O . SER A 1 297 ? 31.958 15.689 -45.793 1.00 61.81 297 SER A O 1
#

Sequence (297 aa):
MGTVAAGTFAAEAAVKIPGCAELSAWGKELAPNATTPINPTPSRFSIPTSFASPRFEQDFGLPAVDWTADDVAAAVKATGDCANAAKKARNKDDITALTALWRGFGGLRATVGALAASEAKLDKGLQVLLEDPPSREVLDALIVVASARDGAEGLNQRAAAALKESTLRLNKSTSVHSHAQFVINTLSDLPTKSWARAFPAVDARIATVRQWVIDDANAQINATPETVQGLTMLNRLLSRTKTELAGAFPAAELAQFDAVAAARRGAIEDALVAQQLAGIDAAPATAEGLNRLRLAS

Secondary structure (DSSP, 8-state):
--------PPPPP-S----HHHHHHHHHH--TT-EEESSSS--S-EEETTTTSHHHHHHHSS-GGG--HHHHHHHHHHHHHHHHHHHHTT-HHHHHHHHHHHHHHHHHHHHHHHHHHHHHHHHHHHHHHHHSPP-HHHHHHHHHHHTTTT--TTHHHHHHHHHHHHHHHTTS--HHHHHHHHHHHHHHHS-GGGGGGTHHHHHHHHHHHHHHHHHHHHHHHHTS-SSHHHHHHHHHHHHHHHHHHTTTS-HHHHHHHHHHHHHHHHHHHHHHHHHHHHHHHTS-SSHHHHHHHHHH-

Radius of gyration: 32.73 Å; Cα contacts (8 Å, |Δi|>4): 307; chains: 1; bounding box: 69×56×106 Å

Mean predicted aligned error: 8.0 Å